Protein AF-A0A9D3UQH5-F1 (afdb_monomer_lite)

InterPro domains:
  IPR004252 Probable transposase, Ptta/En/Spm, plant [PF03004] (66-195)

Radius of gyration: 24.27 Å; chains: 1; bounding box: 75×43×55 Å

Organism: NCBI:txid47602

pLDDT: mean 84.69, std 12.43, range [40.47, 96.69]

Structure (mmCIF, N/CA/C/O backbone):
data_AF-A0A9D3UQH5-F1
#
_entry.id   AF-A0A9D3UQH5-F1
#
loop_
_atom_site.group_PDB
_atom_site.id
_atom_site.type_symbol
_atom_site.label_atom_id
_atom_site.label_alt_id
_atom_site.label_comp_id
_atom_site.label_asym_id
_atom_site.label_entity_id
_atom_site.label_seq_id
_atom_site.pdbx_PDB_ins_code
_atom_site.Cartn_x
_atom_site.Cartn_y
_atom_site.Cartn_z
_atom_site.occupancy
_atom_site.B_iso_or_equiv
_atom_site.auth_seq_id
_atom_site.auth_comp_id
_atom_site.auth_asym_id
_atom_site.auth_atom_id
_atom_site.pdbx_PDB_model_num
ATOM 1 N N . MET A 1 1 ? -4.867 -6.862 15.046 1.00 78.81 1 MET A N 1
ATOM 2 C CA . MET A 1 1 ? -5.575 -8.129 15.256 1.00 78.81 1 MET A CA 1
ATOM 3 C C . MET A 1 1 ? -4.544 -9.061 15.845 1.00 78.81 1 MET A C 1
ATOM 5 O O . MET A 1 1 ? -3.497 -9.172 15.206 1.00 78.81 1 MET A O 1
ATOM 9 N N . PRO A 1 2 ? -4.769 -9.583 17.058 1.00 83.38 2 PRO A N 1
ATOM 10 C CA . PRO A 1 2 ? -3.904 -10.598 17.655 1.00 83.38 2 PRO A CA 1
ATOM 11 C C . PRO A 1 2 ? -3.713 -11.778 16.700 1.00 83.38 2 PRO A C 1
ATOM 13 O O . PRO A 1 2 ? -4.606 -12.063 15.898 1.00 83.38 2 PRO A O 1
ATOM 16 N N . ASP A 1 3 ? -2.561 -12.440 16.763 1.00 85.75 3 ASP A N 1
ATOM 17 C CA . ASP A 1 3 ? -2.274 -13.556 15.857 1.00 85.75 3 ASP A CA 1
ATOM 18 C C . ASP A 1 3 ? -3.138 -14.785 16.157 1.00 85.75 3 ASP A C 1
ATOM 20 O O . ASP A 1 3 ? -3.526 -15.474 15.219 1.00 85.75 3 ASP A O 1
ATOM 24 N N . SER A 1 4 ? -3.566 -14.981 17.410 1.00 87.06 4 SER A N 1
ATOM 25 C CA . SER A 1 4 ? -4.574 -15.987 17.778 1.00 87.06 4 SER A CA 1
ATOM 26 C C . SER A 1 4 ? -5.860 -15.829 16.961 1.00 87.06 4 SER A C 1
ATOM 28 O O . SER A 1 4 ? -6.291 -16.769 16.300 1.00 87.06 4 SER A O 1
ATOM 30 N N . ASN A 1 5 ? -6.413 -14.612 16.900 1.00 87.19 5 ASN A N 1
ATOM 31 C CA . ASN A 1 5 ? -7.613 -14.330 16.112 1.00 87.19 5 ASN A CA 1
ATOM 32 C C . ASN A 1 5 ? -7.374 -14.554 14.611 1.00 87.19 5 ASN A C 1
ATOM 34 O O . ASN A 1 5 ? -8.306 -14.897 13.889 1.00 87.19 5 ASN A O 1
ATOM 38 N N . LYS A 1 6 ? -6.150 -14.321 14.108 1.00 89.31 6 LYS A N 1
ATOM 39 C CA . LYS A 1 6 ? -5.836 -14.540 12.683 1.00 89.31 6 LYS A CA 1
ATOM 40 C C . LYS A 1 6 ? -5.746 -16.019 12.357 1.00 89.31 6 LYS A C 1
ATOM 42 O O . LYS A 1 6 ? -6.162 -16.396 11.270 1.00 89.31 6 LYS A O 1
ATOM 47 N N . ASN A 1 7 ? -5.201 -16.817 13.270 1.00 92.75 7 ASN A N 1
ATOM 48 C CA . ASN A 1 7 ? -5.131 -18.264 13.122 1.00 92.75 7 ASN A CA 1
ATOM 49 C C . ASN A 1 7 ? -6.542 -18.853 13.119 1.00 92.75 7 ASN A C 1
ATOM 51 O O . ASN A 1 7 ? -6.917 -19.473 12.139 1.00 92.75 7 ASN A O 1
ATOM 55 N N . GLN A 1 8 ? -7.374 -18.498 14.102 1.00 92.62 8 GLN A N 1
ATOM 56 C CA . GLN A 1 8 ? -8.766 -18.955 14.147 1.00 92.62 8 GLN A CA 1
ATOM 57 C C . GLN A 1 8 ? -9.555 -18.572 12.882 1.00 92.62 8 GLN A C 1
ATOM 59 O O . GLN A 1 8 ? -10.284 -19.384 12.321 1.00 92.62 8 GLN A O 1
ATOM 64 N N . ALA A 1 9 ? -9.405 -17.332 12.401 1.00 92.25 9 ALA A N 1
ATOM 65 C CA . ALA A 1 9 ? -10.058 -16.904 11.167 1.00 92.25 9 ALA A CA 1
ATOM 66 C C . ALA A 1 9 ? -9.538 -17.659 9.931 1.00 92.25 9 ALA A C 1
ATOM 68 O O . ALA A 1 9 ? -10.318 -17.945 9.028 1.00 92.25 9 ALA A O 1
ATOM 69 N N . LEU A 1 10 ? -8.242 -17.975 9.882 1.00 93.69 10 LEU A N 1
ATOM 70 C CA . LEU A 1 10 ? -7.647 -18.771 8.811 1.00 93.69 10 LEU A CA 1
ATOM 71 C C . LEU A 1 10 ? -8.178 -20.210 8.819 1.00 93.69 10 LEU A C 1
ATOM 73 O O . LEU A 1 10 ? -8.523 -20.717 7.755 1.00 93.69 10 LEU A O 1
ATOM 77 N N . ASP A 1 11 ? -8.283 -20.831 9.991 1.00 94.19 11 ASP A N 1
ATOM 78 C CA . ASP A 1 11 ? -8.791 -22.198 10.139 1.00 94.19 11 ASP A CA 1
ATOM 79 C C . ASP A 1 11 ? -10.245 -22.286 9.643 1.00 94.19 11 ASP A C 1
ATOM 81 O O . ASP A 1 11 ? -10.555 -23.108 8.783 1.00 94.19 11 ASP A O 1
ATOM 85 N N . ASN A 1 12 ? -11.097 -21.335 10.050 1.00 93.88 12 ASN A N 1
ATOM 86 C CA . ASN A 1 12 ? -12.483 -21.228 9.571 1.00 93.88 12 ASN A CA 1
ATOM 87 C C . ASN A 1 12 ? -12.590 -21.030 8.046 1.00 93.88 12 ASN A C 1
ATOM 89 O O . ASN A 1 12 ? -13.563 -21.453 7.422 1.00 93.88 12 ASN A O 1
ATOM 93 N N . ILE A 1 13 ? -11.628 -20.328 7.435 1.00 93.81 13 ILE A N 1
ATOM 94 C CA . ILE A 1 13 ? -11.588 -20.133 5.980 1.00 93.81 13 ILE A CA 1
ATOM 95 C C . ILE A 1 13 ? -11.218 -21.449 5.292 1.00 93.81 13 ILE A C 1
ATOM 97 O O . ILE A 1 13 ? -11.879 -21.829 4.329 1.00 93.81 13 ILE A O 1
ATOM 101 N N . LYS A 1 14 ? -10.197 -22.151 5.790 1.00 93.50 14 LYS A N 1
ATOM 102 C CA . LYS A 1 14 ? -9.734 -23.424 5.220 1.00 93.50 14 LYS A CA 1
ATOM 103 C C . LYS A 1 14 ? -10.758 -24.546 5.346 1.00 93.50 14 LYS A C 1
ATOM 105 O O . LYS A 1 14 ? -10.814 -25.405 4.477 1.00 93.50 14 LYS A O 1
ATOM 110 N N . GLU A 1 15 ? -11.587 -24.516 6.384 1.00 95.75 15 GLU A N 1
ATOM 111 C CA . GLU A 1 15 ? -12.701 -25.455 6.542 1.00 95.75 15 GLU A CA 1
ATOM 112 C C . GLU A 1 15 ? -13.747 -25.313 5.421 1.00 95.75 15 GLU A C 1
ATOM 114 O O . GLU A 1 15 ? -14.404 -26.281 5.050 1.00 95.75 15 GLU A O 1
ATOM 119 N N . ARG A 1 16 ? -13.902 -24.107 4.858 1.00 96.19 16 ARG A N 1
ATOM 120 C CA . ARG A 1 16 ? -14.960 -23.786 3.884 1.00 96.19 16 ARG A CA 1
ATOM 121 C C . ARG A 1 16 ? -14.471 -23.654 2.448 1.00 96.19 16 ARG A C 1
ATOM 123 O O . ARG A 1 16 ? -15.274 -23.781 1.527 1.00 96.19 16 ARG A O 1
ATOM 130 N N . PHE A 1 17 ? -13.192 -23.347 2.250 1.00 94.06 17 PHE A N 1
ATOM 131 C CA . PHE A 1 17 ? -12.640 -22.989 0.949 1.00 94.06 17 PHE A CA 1
ATOM 132 C C . PHE A 1 17 ? -11.312 -23.702 0.689 1.00 94.06 17 PHE A C 1
ATOM 134 O O . PHE A 1 17 ? -10.383 -23.622 1.492 1.00 94.06 17 PHE A O 1
ATOM 141 N N . ALA A 1 18 ? -11.191 -24.312 -0.492 1.00 90.69 18 ALA A N 1
ATOM 142 C CA . ALA A 1 18 ? -9.911 -24.742 -1.039 1.00 90.69 18 ALA A CA 1
ATOM 143 C C . ALA A 1 18 ? -9.208 -23.526 -1.660 1.00 90.69 18 ALA A C 1
ATOM 145 O O . ALA A 1 18 ? -9.679 -22.964 -2.648 1.00 90.69 18 ALA A O 1
ATOM 146 N N . LEU A 1 19 ? -8.116 -23.077 -1.039 1.00 88.06 19 LEU A N 1
ATOM 147 C CA . LEU A 1 19 ? -7.397 -21.870 -1.440 1.00 88.06 19 LEU A CA 1
ATOM 148 C C . LEU A 1 19 ? -5.991 -22.205 -1.937 1.00 88.06 19 LEU A C 1
ATOM 150 O O . LEU A 1 19 ? -5.175 -22.730 -1.186 1.00 88.06 19 LEU A O 1
ATOM 154 N N . GLU A 1 20 ? -5.672 -21.785 -3.160 1.00 89.25 20 GLU A N 1
ATOM 155 C CA . GLU A 1 20 ? -4.318 -21.845 -3.736 1.00 89.25 20 GLU A CA 1
ATOM 156 C C . GLU A 1 20 ? -3.488 -20.595 -3.385 1.00 89.25 20 GLU A C 1
ATOM 158 O O . GLU A 1 20 ? -2.731 -20.058 -4.192 1.00 89.25 20 GLU A O 1
ATOM 163 N N . VAL A 1 21 ? -3.651 -20.071 -2.168 1.00 85.75 21 VAL A N 1
ATOM 164 C CA . VAL A 1 21 ? -2.904 -18.900 -1.688 1.00 85.75 21 VAL A CA 1
ATOM 165 C C . VAL A 1 21 ? -2.271 -19.181 -0.332 1.00 85.75 21 VAL A C 1
ATOM 167 O O . VAL A 1 21 ? -2.809 -19.921 0.485 1.00 85.75 21 VAL A O 1
ATOM 170 N N . SER A 1 22 ? -1.114 -18.568 -0.071 1.00 89.00 22 SER A N 1
ATOM 171 C CA . SER A 1 22 ? -0.376 -18.826 1.170 1.00 89.00 22 SER A CA 1
ATOM 172 C C . SER A 1 22 ? -1.095 -18.301 2.417 1.00 89.00 22 SER A C 1
ATOM 174 O O . SER A 1 22 ? -1.668 -17.208 2.426 1.00 89.00 22 SER A O 1
ATOM 176 N N . ASP A 1 23 ? -0.945 -19.018 3.529 1.00 90.94 23 ASP A N 1
ATOM 177 C CA . ASP A 1 23 ? -1.438 -18.599 4.846 1.00 90.94 23 ASP A CA 1
ATOM 178 C C . ASP A 1 23 ? -0.947 -17.205 5.241 1.00 90.94 23 ASP A C 1
ATOM 180 O O . ASP A 1 23 ? -1.688 -16.402 5.809 1.00 90.94 23 ASP A O 1
ATOM 184 N N . ALA A 1 24 ? 0.311 -16.892 4.918 1.00 89.00 24 ALA A N 1
ATOM 185 C CA . ALA A 1 24 ? 0.900 -15.584 5.176 1.00 89.00 24 ALA A CA 1
ATOM 186 C C . ALA A 1 24 ? 0.152 -14.468 4.430 1.00 89.00 24 ALA A C 1
ATOM 188 O O . ALA A 1 24 ? -0.098 -13.399 4.999 1.00 89.00 24 ALA A O 1
ATOM 189 N N . TYR A 1 25 ? -0.248 -14.724 3.180 1.00 86.88 25 TYR A N 1
ATOM 190 C CA . TYR A 1 25 ? -1.053 -13.795 2.396 1.00 86.88 25 TYR A CA 1
ATOM 191 C C . TYR A 1 25 ? -2.440 -13.599 3.019 1.00 86.88 25 TYR A C 1
ATOM 193 O O . TYR A 1 25 ? -2.838 -12.457 3.263 1.00 86.88 25 TYR A O 1
ATOM 201 N N . ILE A 1 26 ? -3.133 -14.687 3.367 1.00 90.38 26 ILE A N 1
ATOM 202 C CA . ILE A 1 26 ? -4.470 -14.623 3.981 1.00 90.38 26 ILE A CA 1
ATOM 203 C C . ILE A 1 26 ? -4.415 -13.851 5.308 1.00 90.38 26 ILE A C 1
ATOM 205 O O . ILE A 1 26 ? -5.192 -12.921 5.528 1.00 90.38 26 ILE A O 1
ATOM 209 N N . LYS A 1 27 ? -3.444 -14.152 6.181 1.00 91.56 27 LYS A N 1
ATOM 210 C CA . LYS A 1 27 ? -3.259 -13.443 7.462 1.00 91.56 27 LYS A CA 1
ATOM 211 C C . LYS A 1 27 ? -2.971 -11.952 7.266 1.00 91.56 27 LYS A C 1
ATOM 213 O O . LYS A 1 27 ? -3.432 -11.122 8.061 1.00 91.56 27 LYS A O 1
ATOM 218 N N . LYS A 1 28 ? -2.215 -11.591 6.224 1.00 88.12 28 LYS A N 1
ATOM 219 C CA . LYS A 1 28 ? -1.956 -10.191 5.859 1.00 88.12 28 LYS A CA 1
ATOM 220 C C . LYS A 1 28 ? -3.242 -9.491 5.415 1.00 88.12 28 LYS A C 1
ATOM 222 O O . LYS A 1 28 ? -3.484 -8.363 5.857 1.00 88.12 28 LYS A O 1
ATOM 227 N N . ASP A 1 29 ? -4.058 -10.146 4.592 1.00 89.25 29 ASP A N 1
ATOM 228 C CA . ASP A 1 29 ? -5.330 -9.599 4.115 1.00 89.25 29 ASP A CA 1
ATOM 229 C C . ASP A 1 29 ? -6.355 -9.443 5.250 1.00 89.25 29 ASP A C 1
ATOM 231 O O . ASP A 1 29 ? -6.903 -8.356 5.437 1.00 89.25 29 ASP A O 1
ATOM 235 N N . LEU A 1 30 ? -6.495 -10.447 6.123 1.00 92.25 30 LEU A N 1
ATOM 236 C CA . LEU A 1 30 ? -7.300 -10.355 7.350 1.00 92.25 30 LEU A CA 1
ATOM 237 C C . LEU A 1 30 ? -6.880 -9.160 8.216 1.00 92.25 30 LEU A C 1
ATOM 239 O O . LEU A 1 30 ? -7.707 -8.371 8.680 1.00 92.25 30 LEU A O 1
ATOM 243 N N . GLY A 1 31 ? -5.570 -8.967 8.387 1.00 91.94 31 GLY A N 1
ATOM 244 C CA . GLY A 1 31 ? -5.029 -7.815 9.104 1.00 91.94 31 GLY A CA 1
ATOM 245 C C . GLY A 1 31 ? -5.350 -6.471 8.439 1.00 91.94 31 GLY A C 1
ATOM 246 O O . GLY A 1 31 ? -5.509 -5.465 9.140 1.00 91.94 31 GLY A O 1
ATOM 247 N N . LYS A 1 32 ? -5.442 -6.422 7.105 1.00 90.62 32 LYS A N 1
ATOM 248 C CA . LYS A 1 32 ? -5.885 -5.239 6.356 1.00 90.62 32 LYS A CA 1
ATOM 249 C C . LYS A 1 32 ? -7.381 -4.999 6.560 1.00 90.62 32 LYS A C 1
ATOM 251 O O . LYS A 1 32 ? -7.722 -3.927 7.052 1.00 90.62 32 LYS A O 1
ATOM 256 N N . LYS A 1 33 ? -8.233 -6.001 6.321 1.00 91.88 33 LYS A N 1
ATOM 257 C CA . LYS A 1 33 ? -9.689 -5.916 6.538 1.00 91.88 33 LYS A CA 1
ATOM 258 C C . LYS A 1 33 ? -10.029 -5.441 7.950 1.00 91.88 33 LYS A C 1
ATOM 260 O O . LYS A 1 33 ? -10.852 -4.549 8.116 1.00 91.88 33 LYS A O 1
ATOM 265 N N . TRP A 1 34 ? -9.318 -5.939 8.964 1.00 90.38 34 TRP A N 1
ATOM 266 C CA . TRP A 1 34 ? -9.483 -5.465 10.340 1.00 90.38 34 TRP A CA 1
ATOM 267 C C . TRP A 1 34 ? -9.115 -3.986 10.533 1.00 90.38 34 TRP A C 1
ATOM 269 O O . TRP A 1 34 ? -9.775 -3.267 11.284 1.00 90.38 34 TRP A O 1
ATOM 279 N N . ARG A 1 35 ? -8.040 -3.505 9.895 1.00 91.12 35 ARG A N 1
ATOM 280 C CA . ARG A 1 35 ? -7.665 -2.081 9.959 1.00 91.12 35 ARG A CA 1
ATOM 281 C C . ARG A 1 35 ? -8.701 -1.203 9.265 1.00 91.12 35 ARG A C 1
ATOM 283 O O . ARG A 1 35 ? -9.066 -0.178 9.837 1.00 91.12 35 ARG A O 1
ATOM 290 N N . ASP A 1 36 ? -9.175 -1.626 8.100 1.00 92.56 36 ASP A N 1
ATOM 291 C CA . ASP A 1 36 ? -10.166 -0.897 7.308 1.00 92.56 36 ASP A CA 1
ATOM 292 C C . ASP A 1 36 ? -11.503 -0.824 8.061 1.00 92.56 36 ASP A C 1
ATOM 294 O O . ASP A 1 36 ? -12.043 0.265 8.255 1.00 92.56 36 ASP A O 1
ATOM 298 N N . HIS A 1 37 ? -11.961 -1.949 8.620 1.00 91.69 37 HIS A N 1
ATOM 299 C CA . HIS A 1 37 ? -13.156 -2.006 9.462 1.00 91.69 37 HIS A CA 1
ATOM 300 C C . HIS A 1 37 ? -13.056 -1.067 10.672 1.00 91.69 37 HIS A C 1
ATOM 302 O O . HIS A 1 37 ? -13.938 -0.242 10.895 1.00 91.69 37 HIS A O 1
ATOM 308 N N . LYS A 1 38 ? -11.935 -1.083 11.405 1.00 90.94 38 LYS A N 1
ATOM 309 C CA . LYS A 1 38 ? -11.711 -0.130 12.506 1.00 90.94 38 LYS A CA 1
ATOM 310 C C . LYS A 1 38 ? -11.711 1.329 12.054 1.00 90.94 38 LYS A C 1
ATOM 312 O O . LYS A 1 38 ? -12.110 2.191 12.830 1.00 90.94 38 LYS A O 1
ATOM 317 N N . SER A 1 39 ? -11.237 1.626 10.844 1.00 92.19 39 SER A N 1
ATOM 318 C CA . SER A 1 39 ? -11.279 2.986 10.300 1.00 92.19 39 SER A CA 1
ATOM 319 C C . SER A 1 39 ? -12.719 3.450 10.066 1.00 92.19 39 SER A C 1
ATOM 321 O O . SER A 1 39 ? -13.040 4.597 10.379 1.00 92.19 39 SER A O 1
ATOM 323 N N . ILE A 1 40 ? -13.579 2.562 9.558 1.00 93.56 40 ILE A N 1
ATOM 324 C CA . ILE A 1 40 ? -15.017 2.813 9.384 1.00 93.56 40 ILE A CA 1
ATOM 325 C C . ILE A 1 40 ? -15.667 3.055 10.749 1.00 93.56 40 ILE A C 1
ATOM 327 O O . ILE A 1 40 ? -16.244 4.119 10.966 1.00 93.56 40 ILE A O 1
ATOM 331 N N . LEU A 1 41 ? -15.449 2.153 11.713 1.00 93.38 41 LEU A N 1
ATOM 332 C CA . LEU A 1 41 ? -15.980 2.298 13.073 1.00 93.38 41 LEU A CA 1
ATOM 333 C C . LEU A 1 41 ? -15.527 3.597 13.747 1.00 93.38 41 LEU A C 1
ATOM 335 O O . LEU A 1 41 ? -16.322 4.293 14.379 1.00 93.38 41 LEU A O 1
ATOM 339 N N . LYS A 1 42 ? -14.251 3.972 13.587 1.00 93.19 42 LYS A N 1
ATOM 340 C CA . LYS A 1 42 ? -13.740 5.226 14.146 1.00 93.19 42 LYS A CA 1
ATOM 341 C C . LYS A 1 42 ? -14.483 6.432 13.562 1.00 93.19 42 LYS A C 1
ATOM 343 O O . LYS A 1 42 ? -14.788 7.371 14.291 1.00 93.19 42 LYS A O 1
ATOM 348 N N . LYS A 1 43 ? -14.781 6.420 12.260 1.00 93.50 43 LYS A N 1
ATOM 349 C CA . LYS A 1 43 ? -15.528 7.492 11.588 1.00 93.50 43 LYS A CA 1
ATOM 350 C C . LYS A 1 43 ? -16.988 7.543 12.050 1.00 93.50 43 LYS A C 1
ATOM 352 O O . LYS A 1 43 ? -17.473 8.624 12.360 1.00 93.50 43 LYS A O 1
ATOM 357 N N . GLU A 1 44 ? -17.664 6.400 12.096 1.00 92.88 44 GLU A N 1
ATOM 358 C CA . GLU A 1 44 ? -19.110 6.318 12.343 1.00 92.88 44 GLU A CA 1
ATOM 359 C C . GLU A 1 44 ? -19.502 6.429 13.817 1.00 92.88 44 GLU A C 1
ATOM 361 O O . GLU A 1 44 ? -20.577 6.943 14.117 1.00 92.88 44 GLU A O 1
ATOM 366 N N . TYR A 1 45 ? -18.656 5.960 14.735 1.00 92.25 45 TYR A N 1
ATOM 367 C CA . TYR A 1 45 ? -18.978 5.881 16.164 1.00 92.25 45 TYR A CA 1
ATOM 368 C C . TYR A 1 45 ? -18.077 6.799 16.994 1.00 92.25 45 TYR A C 1
ATOM 370 O O . TYR A 1 45 ? -18.563 7.601 17.785 1.00 92.25 45 TYR A O 1
ATOM 378 N N . PHE A 1 46 ? -16.756 6.742 16.791 1.00 91.50 46 PHE A N 1
ATOM 379 C CA . PHE A 1 46 ? -15.812 7.446 17.669 1.00 91.50 46 PHE A CA 1
ATOM 380 C C . PHE A 1 46 ? -15.702 8.953 17.398 1.00 91.50 46 PHE A C 1
ATOM 382 O O . PHE A 1 46 ? -15.554 9.731 18.340 1.00 91.50 46 PHE A O 1
ATOM 389 N N . LYS A 1 47 ? -15.767 9.387 16.132 1.00 90.81 47 LYS A N 1
ATOM 390 C CA . LYS A 1 47 ? -15.657 10.809 15.748 1.00 90.81 47 LYS A CA 1
ATOM 391 C C . LYS A 1 47 ? -16.942 11.619 15.971 1.00 90.81 47 LYS A C 1
ATOM 393 O O . LYS A 1 47 ? -16.935 12.821 15.728 1.00 90.81 47 LYS A O 1
ATOM 398 N N . LYS A 1 48 ? -18.021 10.995 16.452 1.00 91.62 48 LYS A N 1
ATOM 399 C CA . LYS A 1 48 ? -19.254 11.700 16.824 1.00 91.62 48 LYS A CA 1
ATOM 400 C C . LYS A 1 48 ? -19.031 12.589 18.063 1.00 91.62 48 LYS A C 1
ATOM 402 O O . LYS A 1 48 ? -18.286 12.180 18.965 1.00 91.62 48 LYS A O 1
ATOM 407 N N . PRO A 1 49 ? -19.672 13.773 18.131 1.00 91.12 49 PRO A N 1
ATOM 408 C CA . PRO A 1 49 ? -19.560 14.705 19.253 1.00 91.12 49 PRO A CA 1
ATOM 409 C C . PRO A 1 49 ? -20.451 14.266 20.428 1.00 91.12 49 PRO A C 1
ATOM 411 O O . PRO A 1 49 ? -21.362 14.976 20.830 1.00 91.12 49 PRO A O 1
ATOM 414 N N . ILE A 1 50 ? -20.207 13.062 20.941 1.00 91.75 50 ILE A N 1
ATOM 415 C CA . ILE A 1 50 ? -20.881 12.478 22.110 1.00 91.75 50 ILE A CA 1
ATOM 416 C C . ILE A 1 50 ? -19.850 12.204 23.211 1.00 91.75 50 ILE A C 1
ATOM 418 O O . ILE A 1 50 ? -18.640 12.156 22.937 1.00 91.75 50 ILE A O 1
ATOM 422 N N . SER A 1 51 ? -20.310 12.027 24.447 1.00 92.31 51 SER A N 1
ATOM 423 C CA . SER A 1 51 ? -19.437 11.774 25.598 1.00 92.31 51 SER A CA 1
ATOM 424 C C . SER A 1 51 ? -18.699 10.432 25.483 1.00 92.31 51 SER A C 1
ATOM 426 O O . SER A 1 51 ? -19.083 9.543 24.721 1.00 92.31 51 SER A O 1
ATOM 428 N N . LEU A 1 52 ? -17.601 10.270 26.230 1.00 90.62 52 LEU A N 1
ATOM 429 C CA . LEU A 1 52 ? -16.853 9.008 26.243 1.00 90.62 52 LEU A CA 1
ATOM 430 C C . LEU A 1 52 ? -17.706 7.843 26.767 1.00 90.62 52 LEU A C 1
ATOM 432 O O . LEU A 1 52 ? -17.637 6.751 26.208 1.00 90.62 52 LEU A O 1
ATOM 436 N N . GLU A 1 53 ? -18.525 8.096 27.786 1.00 90.75 53 GLU A N 1
ATOM 437 C CA . GLU A 1 53 ? -19.433 7.101 28.360 1.00 90.75 53 GLU A CA 1
ATOM 438 C C . GLU A 1 53 ? -20.452 6.630 27.316 1.00 90.75 53 GLU A C 1
ATOM 440 O O . GLU A 1 53 ? -20.572 5.435 27.047 1.00 90.75 53 GLU A O 1
ATOM 445 N N . GLU A 1 54 ? -21.088 7.567 26.607 1.00 91.75 54 GLU A N 1
ATOM 446 C CA . GLU A 1 54 ? -21.998 7.234 25.507 1.00 91.75 54 GLU A CA 1
ATOM 447 C C . GLU A 1 54 ? -21.284 6.472 24.383 1.00 91.75 54 GLU A C 1
ATOM 449 O O . GLU A 1 54 ? -21.863 5.556 23.799 1.00 91.75 54 GLU A O 1
ATOM 454 N N . LYS A 1 55 ? -20.017 6.785 24.071 1.00 92.00 55 LYS A N 1
ATOM 455 C CA . LYS A 1 55 ? -19.241 6.003 23.088 1.00 92.00 55 LYS A CA 1
ATOM 456 C C . LYS A 1 55 ? -19.051 4.563 23.542 1.00 92.00 55 LYS A C 1
ATOM 458 O O . LYS A 1 55 ? -19.175 3.672 22.710 1.00 92.00 55 LYS A O 1
ATOM 463 N N . LEU A 1 56 ? -18.744 4.326 24.816 1.00 92.50 56 LEU A N 1
ATOM 464 C CA . LE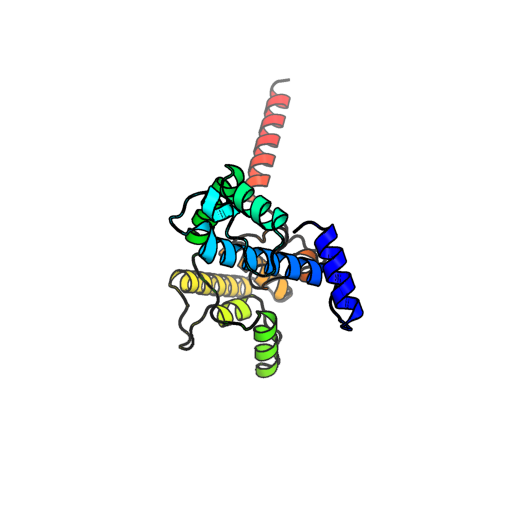U A 1 56 ? -18.525 2.979 25.351 1.00 92.50 56 LEU A CA 1
ATOM 465 C C . LEU A 1 56 ? -19.813 2.146 25.361 1.00 92.50 56 LEU A C 1
ATOM 467 O O . LEU A 1 56 ? -19.755 0.948 25.080 1.00 92.50 56 LEU A O 1
ATOM 471 N N . GLN A 1 57 ? -20.968 2.774 25.602 1.00 92.12 57 GLN A N 1
ATOM 472 C CA . GLN A 1 57 ? -22.265 2.091 25.543 1.00 92.12 57 GLN A CA 1
ATOM 473 C C . GLN A 1 57 ? -22.727 1.789 24.111 1.00 92.12 57 GLN A C 1
ATOM 475 O O . GLN A 1 57 ? -23.375 0.768 23.876 1.00 92.12 57 GLN A O 1
ATOM 480 N N . ASN A 1 58 ? -22.346 2.621 23.138 1.00 91.75 58 ASN A N 1
ATOM 481 C CA . ASN A 1 58 ? -22.682 2.450 21.723 1.00 91.75 58 ASN A CA 1
ATOM 482 C C . ASN A 1 58 ? -21.787 1.407 21.024 1.00 91.75 58 ASN A C 1
ATOM 484 O O . ASN A 1 58 ? -21.007 1.737 20.126 1.00 91.75 58 ASN A O 1
ATOM 488 N N . VAL A 1 59 ? -21.902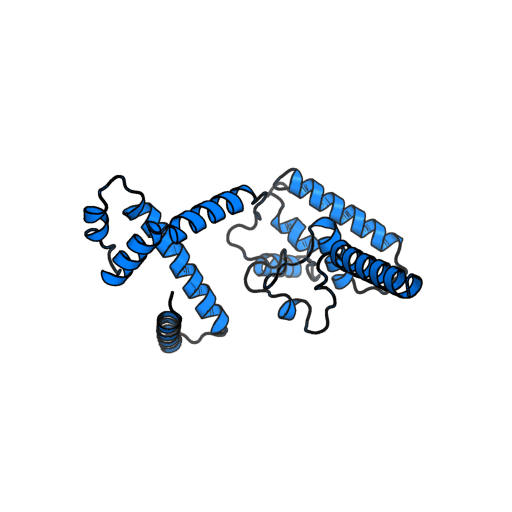 0.141 21.436 1.00 94.12 59 VAL A N 1
ATOM 489 C CA . VAL A 1 59 ? -21.181 -0.988 20.826 1.00 94.12 59 VAL A CA 1
ATOM 490 C C . VAL A 1 59 ? -21.712 -1.242 19.404 1.00 94.12 59 VAL A C 1
ATOM 492 O O . VAL A 1 59 ? -22.912 -1.476 19.243 1.00 94.12 59 VAL A O 1
ATOM 495 N N . PRO A 1 60 ? -20.855 -1.236 18.364 1.00 93.69 60 PRO A N 1
ATOM 496 C CA . PRO A 1 60 ? -21.282 -1.523 16.998 1.00 93.69 60 PRO A CA 1
ATOM 497 C C . PRO A 1 60 ? -21.898 -2.928 16.849 1.00 93.69 60 PRO A C 1
ATOM 499 O O . PRO A 1 60 ? -21.382 -3.883 17.442 1.00 93.69 60 PRO A O 1
ATOM 502 N N . PRO A 1 61 ? -22.942 -3.100 16.013 1.00 92.19 61 PRO A N 1
ATOM 503 C CA . PRO A 1 61 ? -23.516 -4.415 15.736 1.00 92.19 61 PRO A CA 1
ATOM 504 C C . PRO A 1 61 ? -22.459 -5.410 15.238 1.00 92.19 61 PRO A C 1
ATOM 506 O O . PRO A 1 61 ? -21.664 -5.095 14.353 1.00 92.19 61 PRO A O 1
ATOM 509 N N . GLY A 1 62 ? -22.447 -6.618 15.806 1.00 87.62 62 GLY A N 1
ATOM 510 C CA . GLY A 1 62 ? -21.495 -7.673 15.438 1.00 87.62 62 GLY A CA 1
ATOM 511 C C . GLY A 1 62 ? -20.092 -7.536 16.047 1.00 87.62 62 GLY A C 1
ATOM 512 O O . GLY A 1 62 ? -19.232 -8.367 15.758 1.00 87.62 62 GLY A O 1
ATOM 513 N N . MET A 1 63 ? -19.848 -6.537 16.903 1.00 89.25 63 MET A N 1
ATOM 514 C CA . MET A 1 63 ? -18.597 -6.385 17.649 1.00 89.25 63 MET A CA 1
ATOM 515 C C . MET A 1 63 ? -18.783 -6.781 19.116 1.00 89.25 63 MET A C 1
ATOM 517 O O . MET A 1 63 ? -19.762 -6.408 19.757 1.00 89.25 63 MET A O 1
ATOM 521 N N . LEU A 1 64 ? -17.824 -7.521 19.677 1.00 89.94 64 LEU A N 1
ATOM 522 C CA . LEU A 1 64 ? -17.854 -7.865 21.099 1.00 89.94 64 LEU A CA 1
ATOM 523 C C . LEU A 1 64 ? -17.528 -6.625 21.942 1.00 89.94 64 LEU A C 1
ATOM 525 O O . LEU A 1 64 ? -16.592 -5.889 21.621 1.00 89.94 64 LEU A O 1
ATOM 529 N N . ARG A 1 65 ? -18.256 -6.423 23.050 1.00 92.69 65 ARG A N 1
ATOM 530 C CA . ARG A 1 65 ? -18.109 -5.243 23.925 1.00 92.69 65 ARG A CA 1
ATOM 531 C C . ARG A 1 65 ? -16.654 -4.989 24.326 1.00 92.69 65 ARG A C 1
ATOM 533 O O . ARG A 1 65 ? -16.155 -3.892 24.106 1.00 92.69 65 ARG A O 1
ATOM 540 N N . TYR A 1 66 ? -15.939 -6.009 24.804 1.00 90.31 66 TYR A N 1
ATOM 541 C CA . TYR A 1 66 ? -14.537 -5.851 25.212 1.00 90.31 66 TYR A CA 1
ATOM 542 C C . TYR A 1 66 ? -13.624 -5.385 24.059 1.00 90.31 66 TYR A C 1
ATOM 544 O O . TYR A 1 66 ? -12.709 -4.594 24.277 1.00 90.31 66 TYR A O 1
ATOM 552 N N . GLN A 1 67 ? -13.890 -5.822 22.818 1.00 90.06 67 GLN A N 1
ATOM 553 C CA . GLN A 1 67 ? -13.122 -5.399 21.641 1.00 90.06 67 GLN A CA 1
ATOM 554 C C . GLN A 1 67 ? -13.386 -3.931 21.310 1.00 90.06 67 GLN A C 1
ATOM 556 O O . GLN A 1 67 ? -12.471 -3.219 20.887 1.00 90.06 67 GLN A O 1
ATOM 561 N N . TRP A 1 68 ? -14.640 -3.493 21.464 1.00 93.75 68 TRP A N 1
ATOM 562 C CA . TRP A 1 68 ? -15.028 -2.100 21.269 1.00 93.75 68 TRP A CA 1
ATOM 563 C C . TRP A 1 68 ? -14.365 -1.201 22.305 1.00 93.75 68 TRP A C 1
ATOM 565 O O . TRP A 1 68 ? -13.706 -0.226 21.942 1.00 93.75 68 TRP A O 1
ATOM 575 N N . GLU A 1 69 ? -14.443 -1.580 23.578 1.00 92.94 69 GLU A N 1
ATOM 576 C CA . GLU A 1 69 ? -13.783 -0.845 24.648 1.00 92.94 69 GLU A CA 1
ATOM 577 C C . GLU A 1 69 ? -12.267 -0.754 24.430 1.00 92.94 69 GLU A C 1
ATOM 579 O O . GLU A 1 69 ? -11.698 0.326 24.567 1.00 92.94 69 GLU A O 1
ATOM 584 N N . ASP A 1 70 ? -11.607 -1.841 24.016 1.00 91.94 70 ASP A N 1
ATOM 585 C CA . ASP A 1 70 ? -10.180 -1.826 23.670 1.00 91.94 70 ASP A CA 1
ATOM 586 C C . ASP A 1 70 ? -9.863 -0.853 22.529 1.00 91.94 70 ASP A C 1
ATOM 588 O O . ASP A 1 70 ? -8.851 -0.144 22.570 1.00 91.94 70 ASP A O 1
ATOM 592 N N . ALA A 1 71 ? -10.716 -0.793 21.504 1.00 93.12 71 ALA A N 1
ATOM 593 C CA . ALA A 1 71 ? -10.548 0.138 20.394 1.00 93.12 71 ALA A CA 1
ATOM 594 C C . ALA A 1 71 ? -10.702 1.597 20.852 1.00 93.12 71 ALA A C 1
ATOM 596 O O . ALA A 1 71 ? -9.853 2.429 20.516 1.00 93.12 71 ALA A O 1
ATOM 597 N N . VAL A 1 72 ? -11.730 1.891 21.655 1.00 94.00 72 VAL A N 1
ATOM 598 C CA . VAL A 1 72 ? -11.987 3.224 22.222 1.00 94.00 72 VAL A CA 1
ATOM 599 C C . VAL A 1 72 ? -10.856 3.647 23.162 1.00 94.00 72 VAL A C 1
ATOM 601 O O . VAL A 1 72 ? -10.323 4.750 23.012 1.00 94.00 72 VAL A O 1
ATOM 604 N N . ARG A 1 73 ? -10.420 2.765 24.073 1.00 93.88 73 ARG A N 1
ATOM 605 C CA . ARG A 1 73 ? -9.251 2.982 24.946 1.00 93.88 73 ARG A CA 1
ATOM 606 C C . ARG A 1 73 ? -8.008 3.301 24.121 1.00 93.88 73 ARG A C 1
ATOM 608 O O . ARG A 1 73 ? -7.313 4.279 24.388 1.00 93.88 73 ARG A O 1
ATOM 615 N N . PHE A 1 74 ? -7.749 2.518 23.075 1.00 93.50 74 PHE A N 1
ATOM 616 C CA . PHE A 1 74 ? -6.604 2.740 22.200 1.00 93.50 74 PHE A CA 1
ATOM 617 C C . PHE A 1 74 ? -6.673 4.087 21.467 1.00 93.50 74 PHE A C 1
ATOM 619 O O . PHE A 1 74 ? -5.658 4.781 21.397 1.00 93.50 74 PHE A O 1
ATOM 626 N N . TRP A 1 75 ? -7.831 4.481 20.929 1.00 94.56 75 TRP A N 1
ATOM 627 C CA . TRP A 1 75 ? -7.967 5.753 20.209 1.00 94.56 75 TRP A CA 1
ATOM 628 C C . TRP A 1 75 ? -7.847 6.987 21.106 1.00 94.56 75 TRP A C 1
ATOM 630 O O . TRP A 1 75 ? -7.375 8.005 20.612 1.00 94.56 75 TRP A O 1
ATOM 640 N N . ASN A 1 76 ? -8.206 6.885 22.389 1.00 92.19 76 ASN A N 1
ATOM 641 C CA . ASN A 1 76 ? -7.994 7.948 23.382 1.00 92.19 76 ASN A CA 1
ATOM 642 C C . ASN A 1 76 ? -6.584 7.945 23.998 1.00 92.19 76 ASN A C 1
ATOM 644 O O . ASN A 1 76 ? -6.209 8.883 24.691 1.00 92.19 76 ASN A O 1
ATOM 648 N N . SER A 1 77 ? -5.792 6.893 23.779 1.00 95.38 77 SER A N 1
ATOM 649 C CA . SER A 1 77 ? -4.431 6.822 24.314 1.00 95.38 77 SER A CA 1
ATOM 650 C C . SER A 1 77 ? -3.471 7.748 23.564 1.00 95.38 77 SER A C 1
ATOM 652 O O . SER A 1 77 ? -3.616 7.960 22.355 1.00 95.38 77 SER A O 1
ATOM 654 N N . LYS A 1 78 ? -2.393 8.182 24.235 1.00 96.69 78 LYS A N 1
ATOM 655 C CA . LYS A 1 78 ? -1.322 8.964 23.594 1.00 96.69 78 LYS A CA 1
ATOM 656 C C . LYS A 1 78 ? -0.740 8.263 22.363 1.00 96.69 78 LYS A C 1
ATOM 658 O O . LYS A 1 78 ? -0.530 8.866 21.316 1.00 96.69 78 LYS A O 1
ATOM 663 N N . LYS A 1 79 ? -0.580 6.942 22.457 1.00 95.44 79 LYS A N 1
ATOM 664 C CA . LYS A 1 79 ? -0.129 6.084 21.354 1.00 95.44 79 LYS A CA 1
ATOM 665 C C . LYS A 1 79 ? -1.084 6.107 20.154 1.00 95.44 79 LYS A C 1
ATOM 667 O O . LYS A 1 79 ? -0.635 5.995 19.012 1.00 95.44 79 LYS A O 1
ATOM 672 N N . GLY A 1 80 ? -2.391 6.185 20.399 1.00 93.62 80 GLY A N 1
ATOM 673 C CA . GLY A 1 80 ? -3.412 6.309 19.360 1.00 93.62 80 GLY A CA 1
ATOM 674 C C . GLY A 1 80 ? -3.334 7.656 18.649 1.00 93.62 80 GLY A C 1
ATOM 675 O O . GLY A 1 80 ? -3.303 7.691 17.417 1.00 93.62 80 GLY A O 1
ATOM 676 N N . GLU A 1 81 ? -3.224 8.731 19.428 1.00 93.69 81 GLU A N 1
ATOM 677 C CA . GLU A 1 81 ? -3.070 10.106 18.946 1.00 93.69 81 GLU A CA 1
ATOM 678 C C . GLU A 1 81 ? -1.793 10.276 18.103 1.00 93.69 81 GLU A C 1
ATOM 680 O O . GLU A 1 81 ? -1.846 10.751 16.967 1.00 93.69 81 GLU A O 1
ATOM 685 N N . ASP A 1 82 ? -0.648 9.802 18.603 1.00 96.25 82 ASP A N 1
AT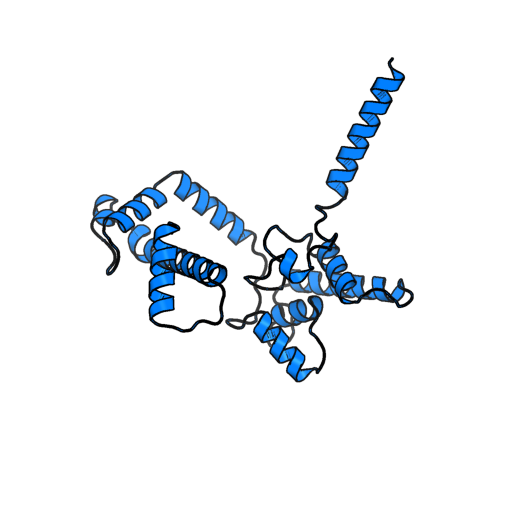OM 686 C CA . ASP A 1 82 ? 0.632 9.876 17.893 1.00 96.25 82 ASP A CA 1
ATOM 687 C C . ASP A 1 82 ? 0.582 9.140 16.550 1.00 96.25 82 ASP A C 1
ATOM 689 O O . ASP A 1 82 ? 1.079 9.640 15.537 1.00 96.25 82 ASP A O 1
ATOM 693 N N . ARG A 1 83 ? -0.066 7.969 16.505 1.00 92.88 83 ARG A N 1
ATOM 694 C CA . ARG A 1 83 ? -0.247 7.219 15.254 1.00 92.88 83 ARG A CA 1
ATOM 695 C C . ARG A 1 83 ? -1.154 7.940 14.266 1.00 92.88 83 ARG A C 1
ATOM 697 O O . ARG A 1 83 ? -0.887 7.868 13.068 1.00 92.88 83 ARG A O 1
ATOM 704 N N . GLU A 1 84 ? -2.202 8.612 14.734 1.00 91.81 84 GLU A N 1
ATOM 705 C CA . GLU A 1 84 ? -3.054 9.433 13.868 1.00 91.81 84 GLU A CA 1
ATOM 706 C C . GLU A 1 84 ? -2.271 10.623 13.307 1.00 91.81 84 GLU A C 1
ATOM 708 O O . GLU A 1 84 ? -2.283 10.826 12.093 1.00 91.81 84 GLU A O 1
ATOM 713 N N . ARG A 1 85 ? -1.494 11.329 14.141 1.00 94.75 85 ARG A N 1
ATOM 714 C CA . ARG A 1 85 ? -0.626 12.434 13.701 1.00 94.75 85 ARG A CA 1
ATOM 715 C C . ARG A 1 85 ? 0.373 11.988 12.632 1.00 94.75 85 ARG A C 1
ATOM 717 O O . ARG A 1 85 ? 0.459 12.605 11.569 1.00 94.75 85 ARG A O 1
ATOM 724 N N . VAL A 1 86 ? 1.102 10.897 12.883 1.00 94.50 86 VAL A N 1
ATOM 725 C CA . VAL A 1 86 ? 2.066 10.335 11.920 1.00 94.50 86 VAL A CA 1
ATOM 726 C C . VAL A 1 86 ? 1.363 9.884 10.639 1.00 94.50 86 VAL A C 1
ATOM 728 O O . VAL A 1 86 ? 1.875 10.130 9.545 1.00 94.50 86 VAL A O 1
ATOM 731 N N . GLY A 1 87 ? 0.187 9.259 10.753 1.00 91.19 87 GLY A N 1
ATOM 732 C CA . GLY A 1 87 ? -0.623 8.838 9.610 1.00 91.19 87 GLY A CA 1
ATOM 733 C C . GLY A 1 87 ? -1.055 10.012 8.731 1.00 91.19 87 GLY A C 1
ATOM 734 O O . GLY A 1 87 ? -0.876 9.955 7.514 1.00 91.19 87 GLY A O 1
ATOM 735 N N . THR A 1 88 ? -1.540 11.097 9.337 1.00 91.38 88 THR A N 1
ATOM 736 C CA . THR A 1 88 ? -1.934 12.328 8.637 1.00 91.38 88 THR A CA 1
ATOM 737 C C . THR A 1 88 ? -0.742 12.983 7.946 1.00 91.38 88 THR A C 1
ATOM 739 O O . THR A 1 88 ? -0.813 13.249 6.748 1.00 91.38 88 THR A O 1
ATOM 742 N N . SER A 1 89 ? 0.385 13.152 8.646 1.00 93.94 89 SER A N 1
ATOM 743 C CA . SER A 1 89 ? 1.605 13.718 8.049 1.00 93.94 89 SER A CA 1
ATOM 744 C C . SER A 1 89 ? 2.139 12.854 6.899 1.00 93.94 89 SER A C 1
ATOM 746 O O . SER A 1 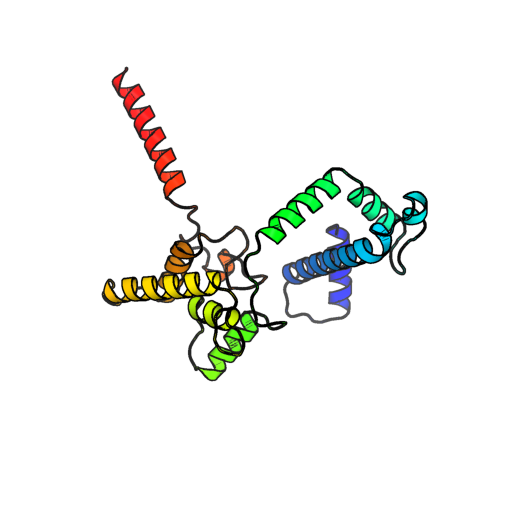89 ? 2.533 13.365 5.853 1.00 93.94 89 SER A O 1
ATOM 748 N N . SER A 1 90 ? 2.101 11.527 7.045 1.00 90.38 90 SER A N 1
ATOM 749 C CA . SER A 1 90 ? 2.522 10.604 5.982 1.00 90.38 90 SER A CA 1
ATOM 750 C C . SER A 1 90 ? 1.597 10.678 4.769 1.00 90.38 90 SER A C 1
ATOM 752 O O . SER A 1 90 ? 2.074 10.651 3.637 1.00 90.38 90 SER A O 1
ATOM 754 N N . ARG A 1 91 ? 0.282 10.805 4.990 1.00 87.69 91 ARG A N 1
ATOM 755 C CA . ARG A 1 91 ? -0.700 10.952 3.912 1.00 87.69 91 ARG A CA 1
ATOM 756 C C . ARG A 1 91 ? -0.540 12.277 3.172 1.00 87.69 91 ARG A C 1
ATOM 758 O O . ARG A 1 91 ? -0.649 12.277 1.954 1.00 87.69 91 ARG A O 1
ATOM 765 N N . GLN A 1 92 ? -0.231 13.367 3.873 1.00 89.00 92 GLN A N 1
ATOM 766 C CA . GLN A 1 92 ? 0.070 14.665 3.254 1.00 89.00 92 GLN A CA 1
ATOM 767 C C . GLN A 1 92 ? 1.309 14.612 2.348 1.00 89.00 92 GLN A C 1
ATOM 769 O O . GLN A 1 92 ? 1.377 15.329 1.359 1.00 89.00 92 GLN A O 1
ATOM 774 N N . LYS A 1 93 ? 2.272 13.732 2.648 1.00 87.00 93 LYS A N 1
ATOM 775 C CA . LYS A 1 93 ? 3.462 13.501 1.810 1.00 87.00 93 LYS A CA 1
ATOM 776 C C . LYS A 1 93 ? 3.202 12.574 0.618 1.00 87.00 93 LYS A C 1
ATOM 778 O O . LYS A 1 93 ? 4.107 12.357 -0.187 1.00 87.00 93 LYS A O 1
ATOM 783 N N . GLN A 1 94 ? 2.010 11.986 0.501 1.00 83.81 94 GLN A N 1
ATOM 784 C CA . GLN A 1 94 ? 1.664 11.152 -0.644 1.00 83.81 94 GLN A CA 1
ATOM 785 C C . GLN A 1 94 ? 1.329 12.043 -1.843 1.00 83.81 94 GLN A C 1
ATOM 787 O O . GLN A 1 94 ? 0.214 12.533 -1.975 1.00 83.81 94 GLN A O 1
ATOM 792 N N . LYS A 1 95 ? 2.323 12.219 -2.710 1.00 79.06 95 LYS A N 1
ATOM 793 C CA . LYS A 1 95 ? 2.307 13.150 -3.841 1.00 79.06 95 LYS A CA 1
ATOM 794 C C . LYS A 1 95 ? 1.402 12.745 -5.006 1.00 79.06 95 LYS A C 1
ATOM 796 O O . LYS A 1 95 ? 0.753 13.583 -5.615 1.00 79.06 95 LYS A O 1
ATOM 801 N N . PHE A 1 96 ? 1.337 11.451 -5.307 1.00 80.31 96 PHE A N 1
ATOM 802 C CA . PHE A 1 96 ? 0.573 10.945 -6.443 1.00 80.31 96 PHE A CA 1
ATOM 803 C C . PHE A 1 96 ? 0.034 9.532 -6.176 1.00 80.31 96 PHE A C 1
ATOM 805 O O . PHE A 1 96 ? 0.580 8.756 -5.381 1.00 80.31 96 PHE A O 1
ATOM 812 N N . THR A 1 97 ? -1.081 9.206 -6.826 1.00 82.25 97 THR A N 1
ATOM 813 C CA . THR A 1 97 ? -1.743 7.894 -6.794 1.00 82.25 97 THR A CA 1
ATOM 814 C C . THR A 1 97 ? -1.766 7.293 -8.190 1.00 82.25 97 THR A C 1
ATOM 816 O O . THR A 1 97 ? -1.869 8.027 -9.168 1.00 82.25 97 THR A O 1
ATOM 819 N N . TYR A 1 98 ? -1.695 5.966 -8.274 1.00 85.75 98 TYR A N 1
ATOM 820 C CA . TYR A 1 98 ? -1.851 5.261 -9.544 1.00 85.75 98 TYR A CA 1
ATOM 821 C C . TYR A 1 98 ? -3.306 5.358 -10.043 1.00 85.75 98 TYR A C 1
ATOM 823 O O . TYR A 1 98 ? -4.232 5.542 -9.247 1.00 85.75 98 TYR A O 1
ATOM 831 N N . THR A 1 99 ? -3.501 5.240 -11.352 1.00 87.50 99 THR A N 1
ATOM 832 C CA . THR A 1 99 ? -4.758 5.510 -12.071 1.00 87.50 99 THR A CA 1
ATOM 833 C C . THR A 1 99 ? -5.506 4.248 -12.500 1.00 87.50 99 THR A C 1
ATOM 835 O O . THR A 1 99 ? -6.653 4.336 -12.930 1.00 87.50 99 THR A O 1
ATOM 838 N N . ALA A 1 100 ? -4.918 3.062 -12.311 1.00 85.06 100 ALA A N 1
ATOM 839 C CA . ALA A 1 100 ? -5.510 1.772 -12.693 1.00 85.06 100 ALA A CA 1
ATOM 840 C C . ALA A 1 100 ? -6.756 1.356 -11.873 1.00 85.06 100 ALA A C 1
ATOM 842 O O . ALA A 1 100 ? -7.317 0.278 -12.080 1.00 85.06 100 ALA A O 1
ATOM 843 N N . GLY A 1 101 ? -7.218 2.199 -10.945 1.00 86.00 101 GLY A N 1
ATOM 844 C CA . GLY A 1 101 ? -8.434 1.964 -10.170 1.00 86.00 101 GLY A CA 1
ATOM 845 C C . GLY A 1 101 ? -8.327 0.721 -9.288 1.00 86.00 101 GLY A C 1
ATOM 846 O O . GLY A 1 101 ? -7.399 0.594 -8.497 1.00 86.00 101 GLY A O 1
ATOM 847 N N . SER A 1 102 ? -9.296 -0.189 -9.400 1.00 84.81 102 SER A N 1
ATOM 848 C CA . SER A 1 102 ? -9.305 -1.465 -8.673 1.00 84.81 102 SER A CA 1
ATOM 849 C C . SER A 1 102 ? -8.388 -2.529 -9.283 1.00 84.81 102 SER A C 1
ATOM 851 O O . SER A 1 102 ? -8.175 -3.567 -8.652 1.00 84.81 102 SER A O 1
ATOM 853 N N . ARG A 1 103 ? -7.839 -2.301 -10.486 1.00 89.00 103 ARG A N 1
ATOM 854 C CA . ARG A 1 103 ? -6.923 -3.254 -11.118 1.00 89.00 103 ARG A CA 1
ATOM 855 C C . ARG A 1 103 ? -5.596 -3.252 -10.374 1.00 89.00 103 ARG A C 1
ATOM 857 O O . ARG A 1 103 ? -4.995 -2.206 -10.132 1.00 89.00 103 ARG A O 1
ATOM 864 N N . SER A 1 104 ? -5.136 -4.447 -10.020 1.00 87.69 104 SER A N 1
ATOM 865 C CA . SER A 1 104 ? -3.800 -4.616 -9.459 1.00 87.69 104 SER A CA 1
ATOM 866 C C . SER A 1 104 ? -2.735 -4.348 -10.526 1.00 87.69 104 SER A C 1
ATOM 868 O O . SER A 1 104 ? -2.995 -4.495 -11.717 1.00 87.69 104 SER A O 1
ATOM 870 N N . PHE A 1 105 ? -1.518 -4.009 -10.098 1.00 89.19 105 PHE A N 1
ATOM 871 C CA . PHE A 1 105 ? -0.367 -3.893 -10.998 1.00 89.19 105 PHE A CA 1
ATOM 872 C C . PHE A 1 105 ? -0.130 -5.176 -11.810 1.00 89.19 105 PHE A C 1
ATOM 874 O O . PHE A 1 105 ? 0.146 -5.083 -12.997 1.00 89.19 105 PHE A O 1
ATOM 881 N N . ALA A 1 106 ? -0.323 -6.356 -11.206 1.00 87.62 106 ALA A N 1
ATOM 882 C CA . ALA A 1 106 ? -0.207 -7.636 -11.904 1.00 87.62 106 ALA A CA 1
ATOM 883 C C . ALA A 1 106 ? -1.254 -7.775 -13.021 1.00 87.62 106 ALA A C 1
ATOM 885 O O . ALA A 1 106 ? -0.910 -8.131 -14.137 1.00 87.62 106 ALA A O 1
ATOM 886 N N . CYS A 1 107 ? -2.509 -7.393 -12.758 1.00 90.62 107 CYS A N 1
ATOM 887 C CA . CYS A 1 107 ? -3.568 -7.416 -13.773 1.00 90.62 107 CYS A CA 1
ATOM 888 C C . CYS A 1 107 ? -3.358 -6.377 -14.884 1.00 90.62 107 CYS A C 1
ATOM 890 O O . CYS A 1 107 ? -3.935 -6.503 -15.962 1.00 90.62 107 CYS A O 1
ATOM 892 N N . VAL A 1 108 ? -2.644 -5.282 -14.607 1.00 92.50 108 VAL A N 1
ATOM 893 C CA . VAL A 1 108 ? -2.268 -4.302 -15.636 1.00 92.50 108 VAL A CA 1
ATOM 894 C C . VAL A 1 108 ? -1.144 -4.864 -16.495 1.00 92.50 108 VAL A C 1
ATOM 896 O O . VAL A 1 108 ? -1.271 -4.826 -17.712 1.00 92.50 108 VAL A O 1
ATOM 899 N N . ALA A 1 109 ? -0.105 -5.423 -15.868 1.00 91.38 109 ALA A N 1
ATOM 900 C CA . ALA A 1 109 ? 1.006 -6.060 -16.563 1.00 91.38 109 ALA A CA 1
ATOM 901 C C . ALA A 1 109 ? 0.512 -7.195 -17.468 1.00 91.38 109 ALA A C 1
ATOM 903 O O . ALA A 1 109 ? 0.734 -7.132 -18.663 1.00 91.38 109 ALA A O 1
ATOM 904 N N . GLU A 1 110 ? -0.254 -8.151 -16.942 1.00 92.19 110 GLU A N 1
ATOM 905 C CA . GLU A 1 110 ? -0.777 -9.291 -17.710 1.00 92.19 110 GLU A CA 1
ATOM 906 C C . GLU A 1 110 ? -1.572 -8.861 -18.953 1.00 92.19 110 GLU A C 1
ATOM 908 O O . GLU A 1 110 ? -1.385 -9.408 -20.035 1.00 92.19 110 GLU A O 1
ATOM 913 N N . ALA A 1 111 ? -2.439 -7.853 -18.821 1.00 93.44 111 ALA A N 1
ATOM 914 C CA . ALA A 1 111 ? -3.221 -7.367 -19.954 1.00 93.44 111 ALA A CA 1
ATOM 915 C C . ALA A 1 111 ? -2.349 -6.706 -21.031 1.00 93.44 111 ALA A C 1
ATOM 917 O O . ALA A 1 111 ? -2.618 -6.874 -22.216 1.00 93.44 111 ALA A O 1
ATOM 918 N N . GLU A 1 112 ? -1.326 -5.963 -20.614 1.00 94.12 112 GLU A N 1
ATOM 919 C CA . GLU A 1 112 ? -0.385 -5.309 -21.520 1.00 94.12 112 GLU A CA 1
ATOM 920 C C . GLU A 1 112 ? 0.563 -6.325 -22.182 1.00 94.12 112 GLU A C 1
ATOM 922 O O . GLU A 1 112 ? 0.850 -6.220 -23.374 1.00 94.12 112 GLU A O 1
ATOM 927 N N . GLU A 1 113 ? 1.008 -7.348 -21.449 1.00 94.62 113 GLU A N 1
ATOM 928 C CA . GLU A 1 113 ? 1.792 -8.464 -21.992 1.00 94.62 113 GLU A CA 1
ATOM 929 C C . GLU A 1 113 ? 0.977 -9.248 -23.027 1.00 94.62 113 GLU A C 1
ATOM 931 O O . GLU A 1 113 ? 1.491 -9.588 -24.092 1.00 94.62 113 GLU A O 1
ATOM 936 N N . ALA A 1 114 ? -0.314 -9.472 -22.764 1.00 94.38 114 ALA A N 1
ATOM 937 C CA . ALA A 1 114 ? -1.216 -10.134 -23.701 1.00 94.38 114 ALA A CA 1
ATOM 938 C C . ALA A 1 114 ? -1.439 -9.324 -24.990 1.00 94.38 114 ALA A C 1
ATOM 940 O O . ALA A 1 114 ? -1.552 -9.916 -26.063 1.00 94.38 114 ALA A O 1
ATOM 941 N N . SER A 1 115 ? -1.496 -7.988 -24.913 1.00 93.44 115 SER A N 1
ATOM 942 C CA . SER A 1 115 ? -1.677 -7.139 -26.099 1.00 93.44 115 SER A CA 1
ATOM 943 C C . SER A 1 115 ? -0.387 -6.884 -26.878 1.00 93.44 115 SER A C 1
ATOM 945 O O . SER A 1 115 ? -0.427 -6.804 -28.102 1.00 93.44 115 SER A O 1
ATOM 947 N N . SER A 1 116 ? 0.745 -6.730 -26.188 1.00 92.25 116 SER A N 1
ATOM 948 C CA . SER A 1 116 ? 2.040 -6.409 -26.809 1.00 92.25 116 SER A CA 1
ATOM 949 C C . SER A 1 116 ? 2.843 -7.646 -27.220 1.00 92.25 116 SER A C 1
ATOM 951 O O . SER A 1 116 ? 3.743 -7.545 -28.052 1.00 92.25 116 SER A O 1
ATOM 953 N N . GLY A 1 117 ? 2.555 -8.809 -26.627 1.00 91.75 117 GLY A N 1
ATOM 954 C CA . GLY A 1 117 ? 3.359 -10.025 -26.772 1.00 91.75 117 GLY A CA 1
ATOM 955 C C . GLY A 1 117 ? 4.733 -9.944 -26.095 1.00 91.75 117 GLY A C 1
ATOM 956 O O . GLY A 1 117 ? 5.551 -10.849 -26.263 1.00 91.75 117 GLY A O 1
ATOM 957 N N . GLN A 1 118 ? 5.013 -8.875 -25.345 1.00 89.00 118 GLN A N 1
ATOM 958 C CA . GLN A 1 118 ? 6.292 -8.626 -24.684 1.00 89.00 118 GLN A CA 1
ATOM 959 C C . GLN A 1 118 ? 6.104 -8.515 -23.176 1.00 89.00 118 GLN A C 1
ATOM 961 O O . GLN A 1 118 ? 5.080 -8.030 -22.710 1.00 89.00 118 GLN A O 1
ATOM 966 N N . LYS A 1 119 ? 7.116 -8.933 -22.407 1.00 86.88 119 LYS A N 1
ATOM 967 C CA . LYS A 1 119 ? 7.104 -8.756 -20.951 1.00 86.88 119 LYS A CA 1
ATOM 968 C C . LYS A 1 119 ? 7.114 -7.280 -20.577 1.00 86.88 119 LYS A C 1
ATOM 970 O O . LYS A 1 119 ? 7.914 -6.510 -21.107 1.00 86.88 119 LYS A O 1
ATOM 975 N N . VAL A 1 120 ? 6.299 -6.918 -19.594 1.00 87.38 120 VAL A N 1
ATOM 976 C CA . VAL A 1 120 ? 6.158 -5.529 -19.156 1.00 87.38 120 VAL A CA 1
ATOM 977 C C . VAL A 1 120 ? 7.212 -5.205 -18.103 1.00 87.38 120 VAL A C 1
ATOM 979 O O . VAL A 1 120 ? 7.197 -5.716 -16.980 1.00 87.38 120 VAL A O 1
ATOM 982 N N . GLY A 1 121 ? 8.135 -4.314 -18.466 1.00 85.81 121 GLY A N 1
ATOM 983 C CA . GLY A 1 121 ? 9.142 -3.781 -17.549 1.00 85.81 121 GLY A CA 1
ATOM 984 C C . GLY A 1 121 ? 8.537 -2.866 -16.478 1.00 85.81 121 GLY A C 1
ATOM 985 O O . GLY A 1 121 ? 7.434 -2.334 -16.625 1.00 85.81 121 GLY A O 1
ATOM 986 N N . ARG A 1 122 ? 9.278 -2.609 -15.389 1.00 86.19 122 ARG A N 1
ATOM 987 C CA . ARG A 1 122 ? 8.806 -1.712 -14.309 1.00 86.19 122 ARG A CA 1
ATOM 988 C C . ARG A 1 122 ? 8.571 -0.288 -14.796 1.00 86.19 122 ARG A C 1
ATOM 990 O O . ARG A 1 122 ? 7.680 0.385 -14.284 1.00 86.19 122 ARG A O 1
ATOM 997 N N . PHE A 1 123 ? 9.363 0.152 -15.770 1.00 87.25 123 PHE A N 1
ATOM 998 C CA . PHE A 1 123 ? 9.256 1.472 -16.383 1.00 87.25 123 PHE A CA 1
ATOM 999 C C . PHE A 1 123 ? 7.939 1.614 -17.126 1.00 87.25 123 PHE A C 1
ATOM 1001 O O . PHE A 1 123 ? 7.179 2.540 -16.862 1.00 87.25 123 PHE A O 1
ATOM 1008 N N . GLN A 1 124 ? 7.646 0.646 -17.992 1.00 89.00 124 GLN A N 1
ATOM 1009 C CA . GLN A 1 124 ? 6.400 0.591 -18.747 1.00 89.00 124 GLN A CA 1
ATOM 1010 C C . GLN A 1 124 ? 5.198 0.455 -17.809 1.00 89.00 124 GLN A C 1
ATOM 1012 O O . GLN A 1 124 ? 4.207 1.163 -17.961 1.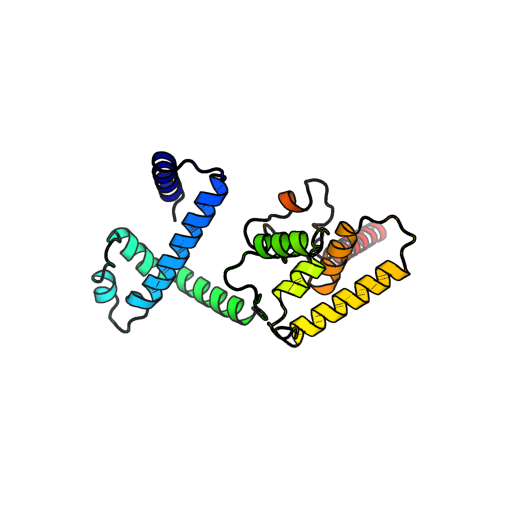00 89.00 124 GLN A O 1
ATOM 1017 N N . LEU A 1 125 ? 5.305 -0.378 -16.772 1.00 91.00 125 LEU A N 1
ATOM 1018 C CA . LEU A 1 125 ? 4.246 -0.518 -15.779 1.00 91.00 125 LEU A CA 1
ATOM 1019 C C . LEU A 1 125 ? 3.983 0.795 -15.028 1.00 91.00 125 LEU A C 1
ATOM 1021 O O . LEU A 1 125 ? 2.825 1.154 -14.809 1.00 91.00 125 LEU A O 1
ATOM 1025 N N . PHE A 1 126 ? 5.032 1.528 -14.643 1.00 90.56 126 PHE A N 1
ATOM 1026 C CA . PHE A 1 126 ? 4.899 2.868 -14.066 1.00 90.56 126 PHE A CA 1
ATOM 1027 C C . PHE A 1 126 ? 4.249 3.838 -15.061 1.00 90.56 126 PHE A C 1
ATOM 1029 O O . PHE A 1 126 ? 3.337 4.573 -14.693 1.00 90.56 126 PHE A O 1
ATOM 1036 N N . ASP A 1 127 ? 4.652 3.798 -16.325 1.00 90.81 127 ASP A N 1
ATOM 1037 C CA . ASP A 1 127 ? 4.093 4.659 -17.360 1.00 90.81 127 ASP A CA 1
ATOM 1038 C C . ASP A 1 127 ? 2.573 4.462 -17.513 1.00 90.81 127 ASP A C 1
ATOM 1040 O O . ASP A 1 127 ? 1.792 5.403 -17.356 1.00 90.81 127 ASP A O 1
ATOM 1044 N N . ILE A 1 128 ? 2.139 3.209 -17.674 1.00 91.75 128 ILE A N 1
ATOM 1045 C CA . ILE A 1 128 ? 0.727 2.836 -17.840 1.00 91.75 128 ILE A CA 1
ATOM 1046 C C . ILE A 1 128 ? -0.096 3.214 -16.606 1.00 91.75 128 ILE A C 1
ATOM 1048 O O . ILE A 1 128 ? -1.191 3.770 -16.706 1.00 91.75 128 ILE A O 1
ATOM 1052 N N . THR A 1 129 ? 0.415 2.910 -15.412 1.00 92.00 129 THR A N 1
ATOM 1053 C CA . THR A 1 129 ? -0.358 3.051 -14.168 1.00 92.00 129 THR A CA 1
ATOM 1054 C C . THR A 1 129 ? -0.372 4.457 -13.586 1.00 92.00 129 THR A C 1
ATOM 1056 O O . THR A 1 129 ? -1.101 4.688 -12.620 1.00 92.00 129 THR A O 1
ATOM 1059 N N . TYR A 1 130 ? 0.400 5.393 -14.134 1.00 92.06 130 TYR A N 1
ATOM 1060 C CA . TYR A 1 130 ? 0.431 6.782 -13.673 1.00 92.06 130 TYR A CA 1
ATOM 1061 C C . TYR A 1 130 ? 0.046 7.794 -14.765 1.00 92.06 130 TYR A C 1
ATOM 1063 O O . TYR A 1 130 ? 0.165 9.005 -14.553 1.00 92.06 130 TYR A O 1
ATOM 1071 N N . ARG A 1 131 ? -0.499 7.320 -15.893 1.00 92.38 131 ARG A N 1
ATOM 1072 C CA . ARG A 1 131 ? -1.168 8.145 -16.910 1.00 92.38 131 ARG A CA 1
ATOM 1073 C C . ARG A 1 131 ? -2.681 8.183 -16.718 1.00 92.38 131 ARG A C 1
ATOM 1075 O O . ARG A 1 131 ? -3.301 7.237 -16.227 1.00 92.38 131 ARG A O 1
ATOM 1082 N N . LYS A 1 132 ? -3.290 9.301 -17.099 1.00 91.25 132 LYS A N 1
ATOM 1083 C CA . LYS A 1 132 ? -4.744 9.442 -17.225 1.00 91.25 132 LYS A CA 1
ATOM 1084 C C . LYS A 1 132 ? -5.221 8.756 -18.510 1.00 91.25 132 LYS A C 1
ATOM 1086 O O . LYS A 1 132 ? -4.426 8.345 -19.348 1.00 91.25 132 LYS A O 1
ATOM 1091 N N . LYS A 1 133 ? -6.542 8.677 -18.688 1.00 87.88 133 LYS A N 1
ATOM 1092 C CA . LYS A 1 133 ? -7.158 8.092 -19.893 1.00 87.88 133 LYS A CA 1
ATOM 1093 C C . LYS A 1 133 ? -6.806 8.833 -21.189 1.00 87.88 133 LYS A C 1
ATOM 1095 O O . LYS A 1 133 ? -6.846 8.223 -22.245 1.00 87.88 133 LYS A O 1
ATOM 1100 N N . ASP A 1 134 ? -6.477 10.120 -21.101 1.00 90.50 134 ASP A N 1
ATOM 1101 C CA . ASP A 1 134 ? -6.039 10.949 -22.232 1.00 90.50 134 ASP A CA 1
ATOM 1102 C C . ASP A 1 134 ? -4.538 10.790 -22.558 1.00 90.50 134 ASP A C 1
ATOM 1104 O O . ASP A 1 134 ? -4.024 11.466 -23.443 1.00 90.50 134 ASP A O 1
ATOM 1108 N N . GLY A 1 135 ? -3.819 9.922 -21.834 1.00 89.25 135 GLY A N 1
ATOM 1109 C CA . GLY A 1 135 ? -2.381 9.698 -21.991 1.00 89.25 135 GLY A CA 1
ATOM 1110 C C . GLY A 1 135 ? -1.493 10.706 -21.254 1.00 89.25 135 GLY A C 1
ATOM 1111 O O . GLY A 1 135 ? -0.281 10.490 -21.160 1.00 89.25 135 GLY A O 1
ATOM 1112 N N . SER A 1 136 ? -2.050 11.773 -20.674 1.00 91.75 136 SER A N 1
ATOM 1113 C CA . SER A 1 136 ? -1.272 12.748 -19.904 1.00 91.75 136 SER A CA 1
ATOM 1114 C C . SER A 1 136 ? -0.834 12.185 -18.540 1.00 91.75 136 SER A C 1
ATOM 1116 O O . SER A 1 136 ? -1.536 11.350 -17.955 1.00 91.75 136 SER A O 1
ATOM 1118 N N . PRO A 1 137 ? 0.313 12.625 -17.987 1.00 92.81 137 PRO A N 1
ATOM 1119 C CA . PRO A 1 137 ? 0.713 12.266 -16.630 1.00 92.81 137 PRO A CA 1
ATOM 1120 C C . PRO A 1 137 ? -0.338 12.681 -15.591 1.00 92.81 137 PRO A C 1
ATOM 1122 O O . PRO A 1 137 ? -0.996 13.719 -15.718 1.00 92.81 137 PRO A O 1
ATOM 1125 N N . MET A 1 138 ? -0.482 11.890 -14.523 1.00 90.75 138 MET A N 1
ATOM 1126 C CA . MET A 1 138 ? -1.442 12.182 -13.451 1.00 90.75 138 MET A CA 1
ATOM 1127 C C . MET A 1 138 ? -1.184 13.543 -12.780 1.00 90.75 138 MET A C 1
ATOM 1129 O O . MET A 1 138 ? -2.130 14.275 -12.489 1.00 90.75 138 MET A O 1
ATOM 1133 N N . THR A 1 139 ? 0.086 13.888 -12.562 1.00 91.44 139 THR A N 1
ATOM 1134 C CA . THR A 1 139 ? 0.543 15.169 -12.001 1.00 91.44 139 THR A CA 1
ATOM 1135 C C . THR A 1 139 ? 1.795 15.647 -12.739 1.00 91.44 139 THR A C 1
ATOM 1137 O O . THR A 1 139 ? 2.455 14.852 -13.411 1.00 91.44 139 THR A O 1
ATOM 1140 N N . SER A 1 140 ? 2.152 16.928 -12.594 1.00 90.94 140 SER A N 1
ATOM 1141 C CA . SER A 1 140 ? 3.412 17.467 -13.132 1.00 90.94 140 SER A CA 1
ATOM 1142 C C . SER A 1 140 ? 4.627 16.700 -12.607 1.00 90.94 140 SER A C 1
ATOM 1144 O O . SER A 1 140 ? 5.473 16.294 -13.391 1.00 90.94 140 SER A O 1
ATOM 1146 N N . GLU A 1 141 ? 4.652 16.391 -11.307 1.00 91.56 141 GLU A N 1
ATOM 1147 C CA . GLU A 1 141 ? 5.726 15.613 -10.675 1.00 91.56 141 GLU A CA 1
ATOM 1148 C C . GLU A 1 141 ? 5.876 14.206 -11.279 1.00 91.56 141 GLU A C 1
ATOM 1150 O O . GLU A 1 141 ? 6.989 13.712 -11.430 1.00 91.56 141 GLU A O 1
ATOM 1155 N N . VAL A 1 142 ? 4.768 13.543 -11.637 1.00 92.06 142 VAL A N 1
ATOM 1156 C CA . VAL A 1 142 ? 4.822 12.253 -12.348 1.00 92.06 142 VAL A CA 1
ATOM 1157 C C . VAL A 1 142 ? 5.425 12.439 -13.737 1.00 92.06 142 VAL A C 1
ATOM 1159 O O . VAL A 1 142 ? 6.246 11.621 -14.141 1.00 92.06 142 VAL A O 1
ATOM 1162 N N . GLY A 1 143 ? 5.053 13.512 -14.441 1.00 93.75 143 GLY A N 1
ATOM 1163 C CA . GLY A 1 143 ? 5.646 13.868 -15.729 1.00 93.75 143 GLY A CA 1
ATOM 1164 C C . GLY A 1 143 ? 7.158 14.070 -15.627 1.00 93.75 143 GLY A C 1
ATOM 1165 O O . GLY A 1 143 ? 7.902 13.455 -16.380 1.00 93.75 143 GLY A O 1
ATOM 1166 N N . GLU A 1 144 ? 7.622 14.833 -14.636 1.00 94.31 144 GLU A N 1
ATOM 1167 C CA . GLU A 1 144 ? 9.055 15.038 -14.377 1.00 94.31 144 GLU A CA 1
ATOM 1168 C C . GLU A 1 144 ? 9.795 13.723 -14.095 1.00 94.31 144 GLU A C 1
ATOM 1170 O O . GLU A 1 144 ? 10.907 13.520 -14.581 1.00 94.31 144 GLU A O 1
ATOM 1175 N N . ILE A 1 145 ? 9.190 12.814 -13.320 1.00 93.06 145 ILE A N 1
ATOM 1176 C CA . ILE A 1 145 ? 9.769 11.489 -13.061 1.00 93.06 145 ILE A CA 1
ATOM 1177 C C . ILE A 1 145 ? 9.839 10.677 -14.358 1.00 93.06 145 ILE A C 1
ATOM 1179 O O . ILE A 1 145 ? 10.878 10.087 -14.634 1.00 93.06 145 ILE A O 1
ATOM 1183 N N . MET A 1 146 ? 8.765 10.643 -15.153 1.00 94.00 146 MET A N 1
ATOM 1184 C CA . MET A 1 146 ? 8.733 9.916 -16.428 1.00 94.00 146 MET A CA 1
ATOM 1185 C C . MET A 1 146 ? 9.817 10.413 -17.389 1.00 94.00 146 MET A C 1
ATOM 1187 O O . MET A 1 146 ? 10.511 9.592 -17.981 1.00 94.00 146 MET A O 1
ATOM 1191 N N . GLU A 1 147 ? 9.998 11.729 -17.510 1.00 94.94 147 GLU A N 1
ATOM 1192 C CA . GLU A 1 147 ? 11.032 12.301 -18.379 1.00 94.94 147 GLU A CA 1
ATOM 1193 C C . GLU A 1 147 ? 12.444 11.963 -17.885 1.00 94.94 147 GLU A C 1
ATOM 1195 O O . GLU A 1 147 ? 13.249 11.463 -18.666 1.00 94.94 147 GLU A O 1
ATOM 1200 N N . LYS A 1 148 ? 12.719 12.076 -16.578 1.00 94.94 148 LYS A N 1
ATOM 1201 C CA . LYS A 1 148 ? 14.015 11.660 -16.006 1.00 94.94 148 LYS A CA 1
ATOM 1202 C C . LYS A 1 148 ? 14.310 10.174 -16.203 1.00 94.94 148 LYS A C 1
ATOM 1204 O O . LYS A 1 148 ? 15.458 9.798 -16.423 1.00 94.94 148 LYS A O 1
ATOM 1209 N N . LEU A 1 149 ? 13.292 9.314 -16.094 1.00 92.56 149 LEU A N 1
ATOM 1210 C CA . LEU A 1 149 ? 13.446 7.878 -16.344 1.00 92.56 149 LEU A CA 1
ATOM 1211 C C . LEU A 1 149 ? 13.797 7.610 -17.815 1.00 92.56 149 LEU A C 1
ATOM 1213 O O . LEU A 1 149 ? 14.663 6.778 -18.078 1.00 92.56 149 LEU A O 1
ATOM 1217 N N . LYS A 1 150 ? 13.157 8.313 -18.760 1.00 91.75 150 LYS A N 1
ATOM 1218 C CA . LYS A 1 150 ? 13.446 8.190 -20.199 1.00 91.75 150 LYS A CA 1
ATOM 1219 C C . LYS A 1 150 ? 14.838 8.708 -20.557 1.00 91.75 150 LYS A C 1
ATOM 1221 O O . LYS A 1 150 ? 15.560 8.007 -21.254 1.00 91.75 150 LYS A O 1
ATOM 1226 N N . GLU A 1 151 ? 15.213 9.885 -20.058 1.00 93.81 151 GLU A N 1
ATOM 1227 C CA . GLU A 1 151 ? 16.535 10.494 -20.265 1.00 93.81 151 GLU A CA 1
ATOM 1228 C C . GLU A 1 151 ? 17.643 9.542 -19.807 1.00 93.81 151 GLU A C 1
ATOM 1230 O O . GLU A 1 151 ? 18.491 9.137 -20.595 1.00 93.81 151 GLU A O 1
ATOM 1235 N N . LYS A 1 152 ? 17.549 9.054 -18.564 1.00 91.06 152 LYS A N 1
ATOM 1236 C CA . LYS A 1 152 ? 18.508 8.085 -18.030 1.00 91.06 152 LYS A CA 1
ATOM 1237 C C . LYS A 1 152 ? 18.551 6.791 -18.828 1.00 91.06 152 LYS A C 1
ATOM 1239 O O . LYS A 1 152 ? 19.621 6.216 -18.992 1.00 91.06 152 LYS A O 1
ATOM 1244 N N . LYS A 1 153 ? 17.404 6.306 -19.303 1.00 88.62 153 LYS A N 1
ATOM 1245 C CA . LYS A 1 153 ? 17.364 5.103 -20.136 1.00 88.62 153 LYS A CA 1
ATOM 1246 C C . LYS A 1 153 ? 18.141 5.312 -21.437 1.00 88.62 153 LYS A C 1
ATOM 1248 O O . LYS A 1 153 ? 18.954 4.458 -21.775 1.00 88.62 153 LYS A O 1
ATOM 1253 N N . ALA A 1 154 ? 17.959 6.458 -22.092 1.00 89.06 154 ALA A N 1
ATOM 1254 C CA . ALA A 1 154 ? 18.705 6.817 -23.294 1.00 89.06 154 ALA A CA 1
ATOM 1255 C C . ALA A 1 154 ? 20.217 6.938 -23.025 1.00 89.06 154 ALA A C 1
ATOM 1257 O O . ALA A 1 154 ? 21.007 6.415 -23.807 1.00 89.06 154 ALA A O 1
ATOM 1258 N N . ASP A 1 155 ? 20.627 7.534 -21.898 1.00 88.00 155 ASP A N 1
ATOM 1259 C CA . ASP A 1 155 ? 22.044 7.612 -21.502 1.00 88.00 155 ASP A CA 1
ATOM 1260 C C . ASP A 1 155 ? 22.673 6.218 -21.349 1.00 88.00 155 ASP A C 1
ATOM 1262 O O . ASP A 1 155 ? 23.775 5.956 -21.835 1.00 88.00 155 ASP A O 1
ATOM 1266 N N . TYR A 1 156 ? 21.966 5.303 -20.676 1.00 84.31 156 TYR A N 1
ATOM 1267 C CA . TYR A 1 156 ? 22.428 3.928 -20.491 1.00 84.31 156 TYR A CA 1
ATOM 1268 C C . TYR A 1 156 ? 22.496 3.164 -21.818 1.00 84.31 156 TYR A C 1
ATOM 1270 O O . TYR A 1 156 ? 23.458 2.427 -22.031 1.00 84.31 156 TYR A O 1
ATOM 1278 N N . GLU A 1 157 ? 21.520 3.345 -22.709 1.00 83.50 157 GLU A N 1
ATOM 1279 C CA . GLU A 1 157 ? 21.510 2.733 -24.045 1.00 83.50 157 GLU A CA 1
ATOM 1280 C C . GLU A 1 157 ? 22.637 3.277 -24.937 1.00 83.50 157 GLU A C 1
ATOM 1282 O O . GLU A 1 157 ? 23.261 2.505 -25.660 1.00 83.50 157 GLU A O 1
ATOM 1287 N N . ALA A 1 158 ? 22.957 4.570 -24.842 1.00 81.62 158 ALA A N 1
ATOM 1288 C CA . ALA A 1 158 ? 24.051 5.193 -25.588 1.00 81.62 158 ALA A CA 1
ATOM 1289 C C . ALA A 1 158 ? 25.446 4.816 -25.054 1.00 81.62 158 ALA A C 1
ATOM 1291 O O . ALA A 1 158 ? 26.416 4.815 -25.810 1.00 81.62 158 ALA A O 1
ATOM 1292 N N . SER A 1 159 ? 25.559 4.513 -23.757 1.00 74.25 159 SER A N 1
ATOM 1293 C CA . SER A 1 159 ? 26.833 4.210 -23.091 1.00 74.25 159 SER A CA 1
ATOM 1294 C C . SER A 1 159 ? 27.171 2.715 -23.017 1.00 74.25 159 SER A C 1
ATOM 1296 O O . SER A 1 159 ? 28.281 2.378 -22.599 1.00 74.25 159 SER A O 1
ATOM 1298 N N . THR A 1 160 ? 26.237 1.816 -23.335 1.00 62.97 160 THR A N 1
ATOM 1299 C CA . THR A 1 160 ? 26.421 0.374 -23.115 1.00 62.97 160 THR A CA 1
ATOM 1300 C C . THR A 1 160 ? 26.652 -0.364 -24.427 1.00 62.97 160 THR A C 1
ATOM 1302 O O . THR A 1 160 ? 25.728 -0.526 -25.219 1.00 62.97 160 THR A O 1
ATOM 1305 N N . ASP A 1 161 ? 27.850 -0.928 -24.595 1.00 55.31 161 ASP A N 1
ATOM 1306 C CA . ASP A 1 161 ? 28.084 -2.004 -25.559 1.00 55.31 161 ASP A CA 1
ATOM 1307 C C . ASP A 1 161 ? 27.291 -3.244 -25.103 1.00 55.31 161 ASP A C 1
ATOM 1309 O O . ASP A 1 161 ? 27.525 -3.826 -24.041 1.00 55.31 161 ASP A O 1
ATOM 1313 N N . SER A 1 162 ? 26.267 -3.586 -25.880 1.00 56.47 162 SER A N 1
ATOM 1314 C CA . SER A 1 162 ? 25.243 -4.609 -25.640 1.00 56.47 162 SER A CA 1
ATOM 1315 C C . SER A 1 162 ? 25.711 -5.864 -24.871 1.00 56.47 162 SER A C 1
ATOM 1317 O O . SER A 1 162 ? 26.318 -6.763 -25.450 1.00 56.47 162 SER A O 1
ATOM 1319 N N . SER A 1 163 ? 25.365 -5.969 -23.581 1.00 50.84 163 SER A N 1
ATOM 1320 C CA . SER A 1 163 ? 25.280 -7.253 -22.841 1.00 50.84 163 SER A CA 1
ATOM 1321 C C . SER A 1 163 ? 24.599 -7.161 -21.464 1.00 50.84 163 SER A C 1
ATOM 1323 O O . SER A 1 163 ? 24.346 -8.188 -20.834 1.00 50.84 163 SER A O 1
ATOM 1325 N N . ALA A 1 164 ? 24.277 -5.961 -20.972 1.00 53.06 164 ALA A N 1
ATOM 1326 C CA . ALA A 1 164 ? 23.631 -5.808 -19.674 1.00 53.06 164 ALA A CA 1
ATOM 1327 C C . ALA A 1 164 ? 22.151 -6.235 -19.717 1.00 53.06 164 ALA A C 1
ATOM 1329 O O . ALA A 1 164 ? 21.395 -5.890 -20.623 1.00 53.06 164 ALA A O 1
ATOM 1330 N N . ASN A 1 165 ? 21.734 -7.000 -18.708 1.00 60.69 165 ASN A N 1
ATOM 1331 C CA . ASN A 1 165 ? 20.381 -7.526 -18.567 1.00 60.69 165 ASN A CA 1
ATOM 1332 C C . ASN A 1 165 ? 19.394 -6.352 -18.389 1.00 60.69 165 ASN A C 1
ATOM 1334 O O . ASN A 1 165 ? 19.440 -5.664 -17.370 1.00 60.69 165 ASN A O 1
ATOM 1338 N N . PHE A 1 166 ? 18.507 -6.096 -19.360 1.00 56.41 166 PHE A N 1
ATOM 1339 C CA . PHE A 1 166 ? 17.601 -4.928 -19.367 1.00 56.41 166 PHE A CA 1
ATOM 1340 C C . PHE A 1 166 ? 16.809 -4.748 -18.058 1.00 56.41 166 PHE A C 1
ATOM 1342 O O . PHE A 1 166 ? 16.599 -3.623 -17.604 1.00 56.41 166 PHE A O 1
ATOM 1349 N N . GLY A 1 167 ? 16.423 -5.852 -17.407 1.00 61.53 167 GLY A N 1
ATOM 1350 C CA . GLY A 1 167 ? 15.743 -5.817 -16.110 1.00 61.53 167 GLY A CA 1
ATOM 1351 C C . GLY A 1 167 ? 16.577 -5.175 -14.995 1.00 61.53 167 GLY A C 1
ATOM 1352 O O . GLY A 1 167 ? 16.026 -4.465 -14.157 1.00 61.53 167 GLY A O 1
ATOM 1353 N N . ASP A 1 168 ? 17.898 -5.356 -14.997 1.00 72.00 168 ASP A N 1
ATOM 1354 C CA . ASP A 1 168 ? 18.797 -4.752 -14.008 1.00 72.00 168 ASP A CA 1
ATOM 1355 C C . ASP A 1 168 ? 19.023 -3.259 -14.262 1.00 72.00 168 ASP A C 1
ATOM 1357 O O . ASP A 1 168 ? 19.151 -2.488 -13.305 1.00 72.00 168 ASP A O 1
ATOM 1361 N N . ILE A 1 169 ? 18.996 -2.838 -15.530 1.00 78.12 169 ILE A N 1
ATOM 1362 C CA . ILE A 1 169 ? 19.144 -1.433 -15.932 1.00 78.12 169 ILE A CA 1
ATOM 1363 C C . ILE A 1 169 ? 17.931 -0.619 -15.473 1.00 78.12 169 ILE A C 1
ATOM 1365 O O . ILE A 1 169 ? 18.104 0.367 -14.754 1.00 78.12 169 ILE A O 1
ATOM 1369 N N . ASP A 1 170 ? 16.709 -1.074 -15.777 1.00 81.25 170 ASP A N 1
ATOM 1370 C CA . ASP A 1 170 ? 15.476 -0.445 -15.281 1.00 81.25 170 ASP A CA 1
ATOM 1371 C C . ASP A 1 170 ? 15.517 -0.331 -13.748 1.00 81.25 170 ASP A C 1
ATOM 1373 O O . ASP A 1 170 ? 15.224 0.712 -13.159 1.00 81.25 170 ASP A O 1
ATOM 1377 N N . ASN A 1 171 ? 15.938 -1.394 -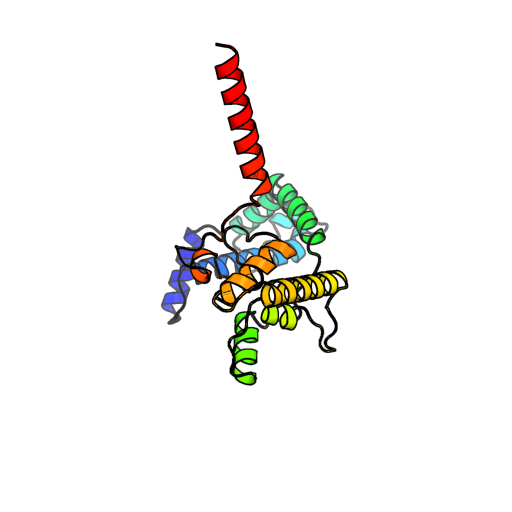13.057 1.00 80.38 171 ASN A N 1
ATOM 1378 C CA . ASN A 1 171 ? 15.994 -1.379 -11.601 1.00 80.38 171 ASN A CA 1
ATOM 1379 C C . ASN A 1 171 ? 16.977 -0.341 -11.052 1.00 80.38 171 ASN A C 1
ATOM 1381 O O . ASN A 1 171 ? 16.661 0.355 -10.079 1.00 80.38 171 ASN A O 1
ATOM 1385 N N . LYS A 1 172 ? 18.146 -0.225 -11.683 1.00 83.38 172 LYS A N 1
ATOM 1386 C CA . LYS A 1 172 ? 19.172 0.751 -11.326 1.00 83.38 172 LYS A CA 1
ATOM 1387 C C . LYS A 1 172 ? 18.680 2.178 -11.553 1.00 83.38 172 LYS A C 1
ATOM 1389 O O . LYS A 1 172 ? 18.757 2.995 -10.638 1.00 83.38 172 LYS A O 1
ATOM 1394 N N . ILE A 1 173 ? 18.092 2.452 -12.715 1.00 88.50 173 ILE A N 1
ATOM 1395 C CA . ILE A 1 173 ? 17.593 3.786 -13.049 1.00 88.50 173 ILE A CA 1
ATOM 1396 C C . ILE A 1 173 ? 16.425 4.187 -12.127 1.00 88.50 173 ILE A C 1
ATOM 1398 O O . ILE A 1 173 ? 16.402 5.318 -11.642 1.00 88.50 173 ILE A O 1
ATOM 1402 N N . ILE A 1 174 ? 15.486 3.283 -11.799 1.00 87.19 174 ILE A N 1
ATOM 1403 C CA . ILE A 1 174 ? 14.432 3.574 -10.801 1.00 87.19 174 ILE A CA 1
ATOM 1404 C C . ILE A 1 174 ? 15.044 3.988 -9.462 1.00 87.19 174 ILE A C 1
ATOM 1406 O O . ILE A 1 174 ? 14.570 4.944 -8.848 1.00 87.19 174 ILE A O 1
ATOM 1410 N N . ASN A 1 175 ? 16.087 3.292 -9.007 1.00 85.69 175 ASN A N 1
ATOM 1411 C CA . ASN A 1 175 ? 16.744 3.625 -7.747 1.00 85.69 175 ASN A CA 1
ATOM 1412 C C . ASN A 1 175 ? 17.443 4.992 -7.809 1.00 85.69 175 ASN A C 1
ATOM 1414 O O . ASN A 1 175 ? 17.394 5.726 -6.822 1.00 85.69 175 ASN A O 1
ATOM 1418 N N . GLU A 1 176 ? 18.039 5.356 -8.947 1.00 88.56 176 GLU A N 1
ATOM 1419 C CA . GLU A 1 176 ? 18.652 6.676 -9.163 1.00 88.56 176 GLU A CA 1
ATOM 1420 C C . GLU A 1 176 ? 17.610 7.808 -9.199 1.00 88.56 176 GLU A C 1
ATOM 1422 O O . GLU A 1 176 ? 17.809 8.845 -8.568 1.00 88.56 176 GLU A O 1
ATOM 1427 N N . VAL A 1 177 ? 16.488 7.619 -9.903 1.00 90.00 177 VAL A N 1
ATOM 1428 C CA . VAL A 1 177 ? 15.488 8.680 -10.135 1.00 90.00 177 VAL A CA 1
ATOM 1429 C C . VAL A 1 177 ? 14.479 8.799 -8.988 1.00 90.00 177 VAL A C 1
ATOM 1431 O O . VAL A 1 177 ? 14.129 9.901 -8.567 1.00 90.00 177 VAL A O 1
ATOM 1434 N N . VAL A 1 178 ? 13.980 7.670 -8.480 1.00 87.12 178 VAL A N 1
ATOM 1435 C CA . VAL A 1 178 ? 12.885 7.606 -7.489 1.00 87.12 178 VAL A CA 1
ATOM 1436 C C . VAL A 1 178 ? 13.411 7.329 -6.072 1.00 87.12 178 VAL A C 1
ATOM 1438 O O . VAL A 1 178 ? 12.710 7.541 -5.070 1.00 87.12 178 VAL A O 1
ATOM 1441 N N . GLY A 1 179 ? 14.657 6.874 -5.967 1.00 86.62 179 GLY A N 1
ATOM 1442 C CA . GLY A 1 179 ? 15.304 6.495 -4.721 1.00 86.62 179 GLY A CA 1
ATOM 1443 C C . GLY A 1 179 ? 15.178 5.001 -4.412 1.00 86.62 179 GLY A C 1
ATOM 1444 O O . GLY A 1 179 ? 14.337 4.304 -4.989 1.00 86.62 179 GLY A O 1
ATOM 1445 N N . PRO A 1 180 ? 15.960 4.514 -3.435 1.00 82.88 180 PRO A N 1
ATOM 1446 C CA . PRO A 1 180 ? 16.096 3.092 -3.162 1.00 82.88 180 PRO A CA 1
ATOM 1447 C C . PRO A 1 180 ? 14.780 2.441 -2.726 1.00 82.88 180 PRO A C 1
ATOM 1449 O O . PRO A 1 180 ? 13.837 3.093 -2.231 1.00 82.88 180 PRO A O 1
ATOM 1452 N N . GLU A 1 181 ? 14.743 1.123 -2.896 1.00 83.00 181 GLU A N 1
ATOM 1453 C CA . GLU A 1 181 ? 13.683 0.272 -2.376 1.00 83.00 181 GLU A CA 1
ATOM 1454 C C . GLU A 1 181 ? 13.622 0.325 -0.848 1.00 83.00 181 GLU A C 1
ATOM 1456 O O . GLU A 1 181 ? 14.613 0.570 -0.156 1.00 83.00 181 GLU A O 1
ATOM 1461 N N . ARG A 1 182 ? 12.423 0.119 -0.299 1.00 76.38 182 ARG A N 1
ATOM 1462 C CA . ARG A 1 182 ? 12.216 0.091 1.154 1.00 76.38 182 ARG A CA 1
ATOM 1463 C C . ARG A 1 182 ? 12.015 -1.339 1.627 1.00 76.38 182 ARG A C 1
ATOM 1465 O O . ARG A 1 182 ? 11.462 -2.171 0.913 1.00 76.38 182 ARG A O 1
ATOM 1472 N N . TYR A 1 183 ? 12.408 -1.606 2.871 1.00 72.06 183 TYR A N 1
ATOM 1473 C CA . TYR A 1 183 ? 12.236 -2.924 3.473 1.00 72.06 183 TYR A CA 1
ATOM 1474 C C . TYR A 1 183 ? 10.799 -3.451 3.306 1.00 72.06 183 TYR A C 1
ATOM 1476 O O . TYR A 1 183 ? 9.823 -2.769 3.631 1.00 72.06 183 TYR A O 1
ATOM 1484 N N . GLY A 1 184 ? 10.684 -4.676 2.786 1.00 71.62 184 GLY A N 1
ATOM 1485 C CA . GLY A 1 184 ? 9.414 -5.385 2.626 1.00 71.62 184 GLY A CA 1
ATOM 1486 C C . GLY A 1 184 ? 8.517 -4.913 1.476 1.00 71.62 184 GLY A C 1
ATOM 1487 O O . GLY A 1 184 ? 7.375 -5.375 1.397 1.00 71.62 184 GLY A O 1
ATOM 1488 N N . ARG A 1 185 ? 8.979 -4.015 0.592 1.00 77.81 185 ARG A N 1
ATOM 1489 C CA . ARG A 1 185 ? 8.193 -3.561 -0.565 1.00 77.81 185 ARG A CA 1
ATOM 1490 C C . ARG A 1 185 ? 9.070 -3.167 -1.751 1.00 77.81 185 ARG A C 1
ATOM 1492 O O . ARG A 1 185 ? 9.949 -2.329 -1.601 1.00 77.81 185 ARG A O 1
ATOM 1499 N N . VAL A 1 186 ? 8.715 -3.673 -2.929 1.00 82.44 186 VAL A N 1
ATOM 1500 C CA . VAL A 1 186 ? 9.259 -3.203 -4.211 1.00 82.44 186 VAL A CA 1
ATOM 1501 C C . VAL A 1 186 ? 8.351 -2.115 -4.797 1.00 82.44 186 VAL A C 1
ATOM 1503 O O . VAL A 1 186 ? 7.120 -2.256 -4.828 1.00 82.44 186 VAL A O 1
ATOM 1506 N N . ARG A 1 187 ? 8.932 -0.993 -5.226 1.00 83.00 187 ARG A N 1
ATOM 1507 C CA . ARG A 1 187 ? 8.211 0.096 -5.896 1.00 83.00 187 ARG A CA 1
ATOM 1508 C C . ARG A 1 187 ? 7.604 -0.398 -7.207 1.00 83.00 187 ARG A C 1
ATOM 1510 O O . ARG A 1 187 ? 8.164 -1.245 -7.894 1.00 83.00 187 ARG A O 1
ATOM 1517 N N . PHE A 1 188 ? 6.426 0.140 -7.521 1.00 81.69 188 PHE A N 1
ATOM 1518 C CA . PHE A 1 188 ? 5.665 -0.137 -8.751 1.00 81.69 188 PHE A CA 1
ATOM 1519 C C . PHE A 1 188 ? 5.200 -1.589 -8.945 1.00 81.69 188 PHE A C 1
ATOM 1521 O O . PHE A 1 188 ? 4.635 -1.913 -9.975 1.00 81.69 188 PHE A O 1
ATOM 1528 N N . GLN A 1 189 ? 5.345 -2.440 -7.926 1.00 81.56 189 GLN A N 1
ATOM 1529 C CA . GLN A 1 189 ? 4.928 -3.849 -7.953 1.00 81.56 189 GLN A CA 1
ATOM 1530 C C . GLN A 1 189 ? 3.686 -4.132 -7.086 1.00 81.56 189 GLN A C 1
ATOM 1532 O O . GLN A 1 189 ? 3.303 -5.270 -6.827 1.00 81.56 189 GLN A O 1
ATOM 1537 N N . GLY A 1 190 ? 3.027 -3.081 -6.592 1.00 77.75 190 GLY A N 1
ATOM 1538 C CA . GLY A 1 190 ? 1.824 -3.218 -5.775 1.00 77.75 190 GLY A CA 1
ATOM 1539 C C . GLY A 1 190 ? 2.077 -3.758 -4.365 1.00 77.75 190 GLY A C 1
ATOM 1540 O O . GLY A 1 190 ? 3.031 -3.377 -3.685 1.00 77.75 190 GLY A O 1
ATOM 1541 N N . SER A 1 191 ? 1.133 -4.557 -3.866 1.00 73.38 191 SER A N 1
ATOM 1542 C CA . SER A 1 191 ? 1.150 -5.109 -2.508 1.00 73.38 191 SER A CA 1
ATOM 1543 C C . SER A 1 191 ? 1.449 -6.599 -2.551 1.00 73.38 191 SER A C 1
ATOM 1545 O O . SER A 1 191 ? 0.728 -7.338 -3.203 1.00 73.38 191 SER A O 1
ATOM 1547 N N . GLY A 1 192 ? 2.417 -7.052 -1.750 1.00 70.75 192 GLY A N 1
ATOM 1548 C CA . GLY A 1 192 ? 2.725 -8.482 -1.605 1.00 70.75 192 GLY A CA 1
ATOM 1549 C C . GLY A 1 192 ? 4.111 -8.843 -2.108 1.00 70.75 192 GLY A C 1
ATOM 1550 O O . GLY A 1 192 ? 4.737 -9.700 -1.505 1.00 70.75 192 GLY A O 1
ATOM 1551 N N . VAL A 1 193 ? 4.607 -8.112 -3.104 1.00 76.75 193 VAL A N 1
ATOM 1552 C CA . VAL A 1 193 ? 5.935 -8.319 -3.678 1.00 76.75 193 VAL A CA 1
ATOM 1553 C C . VAL A 1 193 ? 7.005 -7.760 -2.741 1.00 76.75 193 VAL A C 1
ATOM 1555 O O . VAL A 1 193 ? 7.080 -6.546 -2.507 1.00 76.75 193 VAL A O 1
ATOM 1558 N N . ASN A 1 194 ? 7.811 -8.656 -2.173 1.00 73.75 194 ASN A N 1
ATOM 1559 C CA . ASN A 1 194 ? 8.983 -8.289 -1.386 1.00 73.75 194 ASN A CA 1
ATOM 1560 C C . ASN A 1 194 ? 10.266 -8.375 -2.230 1.00 73.75 194 ASN A C 1
ATOM 1562 O O . ASN A 1 194 ? 10.292 -9.001 -3.287 1.00 73.75 194 ASN A O 1
ATOM 1566 N N . SER A 1 195 ? 11.326 -7.720 -1.751 1.00 74.31 195 SER A N 1
ATOM 1567 C CA . SER A 1 195 ? 12.605 -7.619 -2.462 1.00 74.31 195 SER A CA 1
ATOM 1568 C C . SER A 1 195 ? 13.196 -8.993 -2.798 1.00 74.31 195 SER A C 1
ATOM 1570 O O . SER A 1 195 ? 13.638 -9.207 -3.917 1.00 74.31 195 SER A O 1
ATOM 1572 N N . THR A 1 196 ? 13.161 -9.939 -1.857 1.00 74.44 196 THR A N 1
ATOM 1573 C CA . THR A 1 196 ? 13.736 -11.282 -2.031 1.00 74.44 196 THR A CA 1
ATOM 1574 C C . THR A 1 196 ? 12.980 -12.110 -3.067 1.00 74.44 196 THR A C 1
ATOM 1576 O O . THR A 1 196 ? 13.596 -12.817 -3.853 1.00 74.44 196 THR A O 1
ATOM 1579 N N . GLN A 1 197 ? 11.651 -12.011 -3.098 1.00 76.25 197 GLN A N 1
ATOM 1580 C CA . GLN A 1 197 ? 10.814 -12.692 -4.089 1.00 76.25 197 GLN A CA 1
ATOM 1581 C C . GLN A 1 197 ? 11.009 -12.123 -5.490 1.00 76.25 197 GLN A C 1
ATOM 1583 O O . GLN A 1 197 ? 10.954 -12.866 -6.461 1.00 76.25 197 GLN A O 1
ATOM 1588 N N . TYR A 1 198 ? 11.199 -10.808 -5.590 1.00 77.81 198 TYR A N 1
ATOM 1589 C CA . TYR A 1 198 ? 11.266 -10.127 -6.876 1.00 77.81 198 TYR A CA 1
ATOM 1590 C C . TYR A 1 198 ? 12.666 -10.165 -7.493 1.00 77.81 198 TYR A C 1
ATOM 1592 O O . TYR A 1 198 ? 12.804 -10.435 -8.679 1.00 77.81 198 TYR A O 1
ATOM 1600 N N . PHE A 1 199 ? 13.702 -9.908 -6.693 1.00 76.06 199 PHE A N 1
ATOM 1601 C CA . PHE A 1 199 ? 15.084 -9.831 -7.171 1.00 76.06 199 PHE A CA 1
ATOM 1602 C C . PHE A 1 199 ? 15.904 -11.102 -6.892 1.00 76.06 199 PHE A C 1
ATOM 1604 O O . PHE A 1 199 ? 17.057 -11.187 -7.306 1.00 76.06 199 PHE A O 1
ATOM 1611 N N . GLY A 1 200 ? 15.343 -12.081 -6.176 1.00 71.38 200 GLY A N 1
ATOM 1612 C CA . GLY A 1 200 ? 16.073 -13.262 -5.717 1.00 71.38 200 GLY A CA 1
ATOM 1613 C C . GLY A 1 200 ? 17.026 -12.976 -4.548 1.00 71.38 200 GLY A C 1
ATOM 1614 O O . GLY A 1 200 ? 17.229 -11.835 -4.127 1.00 71.38 200 GLY A O 1
ATOM 1615 N N . SER A 1 201 ? 17.623 -14.037 -4.000 1.00 60.25 201 SER A N 1
ATOM 1616 C CA . SER A 1 201 ? 18.537 -13.966 -2.845 1.00 60.25 201 SER A CA 1
ATOM 1617 C C . SER A 1 201 ? 19.910 -13.352 -3.158 1.00 60.25 201 SER A C 1
ATOM 1619 O O . SER A 1 201 ? 20.673 -13.088 -2.235 1.00 60.25 201 SER A O 1
ATOM 1621 N N . SER A 1 202 ? 20.240 -13.133 -4.434 1.00 50.50 202 SER A N 1
ATOM 1622 C CA . SER A 1 202 ? 21.564 -12.695 -4.904 1.00 50.50 202 SER A CA 1
ATOM 1623 C C . SER A 1 202 ? 21.646 -11.216 -5.298 1.00 50.50 202 SER A C 1
ATOM 1625 O O . SER A 1 202 ? 22.719 -10.744 -5.672 1.00 50.50 202 SER A O 1
ATOM 1627 N N . SER A 1 203 ? 20.550 -10.459 -5.230 1.00 48.81 203 SER A N 1
ATOM 1628 C CA . SER A 1 203 ? 20.548 -9.089 -5.739 1.00 48.81 203 SER A CA 1
ATOM 1629 C C . SER A 1 203 ? 21.195 -8.101 -4.764 1.00 48.81 203 SER A C 1
ATOM 1631 O O . SER A 1 203 ? 20.653 -7.783 -3.704 1.00 48.81 203 SER A O 1
ATOM 1633 N N . GLN A 1 204 ? 22.333 -7.538 -5.179 1.00 49.72 204 GLN A N 1
ATOM 1634 C CA . GLN A 1 204 ? 23.028 -6.397 -4.560 1.00 49.72 204 GLN A CA 1
ATOM 1635 C C . GLN A 1 204 ? 22.201 -5.089 -4.541 1.00 49.72 204 GLN A C 1
ATOM 1637 O O . GLN A 1 204 ? 22.720 -4.031 -4.197 1.00 49.72 204 GLN A O 1
ATOM 1642 N N . GLN A 1 205 ? 20.913 -5.113 -4.898 1.00 51.94 205 GLN A N 1
ATOM 1643 C CA . GLN A 1 205 ? 20.079 -3.908 -5.003 1.00 51.94 205 GLN A CA 1
ATOM 1644 C C . GLN A 1 205 ? 19.572 -3.385 -3.649 1.00 51.94 205 GLN A C 1
ATOM 1646 O O . GLN A 1 205 ? 18.933 -2.334 -3.598 1.00 51.94 205 GLN A O 1
ATOM 1651 N N . TYR A 1 206 ? 19.902 -4.056 -2.539 1.00 47.19 206 TYR A N 1
ATOM 1652 C CA . TYR A 1 206 ? 19.805 -3.470 -1.203 1.00 47.19 206 TYR A CA 1
ATOM 1653 C C . TYR A 1 206 ? 21.084 -2.689 -0.877 1.00 47.19 206 TYR A C 1
ATOM 1655 O O . TYR A 1 206 ? 21.894 -3.110 -0.057 1.00 47.19 206 TYR A O 1
ATOM 1663 N N . MET A 1 207 ? 21.267 -1.539 -1.522 1.00 45.16 207 MET A N 1
ATOM 1664 C CA . MET A 1 207 ? 22.222 -0.537 -1.053 1.00 45.16 207 MET A CA 1
ATOM 1665 C C . MET A 1 207 ? 21.433 0.661 -0.519 1.00 45.16 207 MET A C 1
ATOM 1667 O O . MET A 1 207 ? 20.773 1.349 -1.305 1.00 45.16 207 MET A O 1
ATOM 1671 N N . PRO A 1 208 ? 21.453 0.950 0.799 1.00 40.47 208 PRO A N 1
ATOM 1672 C CA . PRO A 1 208 ? 21.104 2.290 1.241 1.00 40.47 208 PRO A CA 1
ATOM 1673 C C . PRO A 1 208 ? 22.124 3.221 0.585 1.00 40.47 208 PRO A C 1
ATOM 1675 O O . PRO A 1 208 ? 23.311 2.922 0.629 1.00 40.47 208 PRO A O 1
ATOM 1678 N N . SER A 1 209 ? 21.641 4.268 -0.094 1.00 42.28 209 SER A N 1
ATOM 1679 C CA . SER A 1 209 ? 22.428 5.302 -0.784 1.00 42.28 209 SER A CA 1
ATOM 1680 C C . SER A 1 209 ? 23.901 5.307 -0.362 1.00 42.28 209 SER A C 1
ATOM 1682 O O . SER A 1 209 ? 24.218 5.747 0.746 1.00 42.28 209 SER A O 1
ATOM 1684 N N . GLY A 1 210 ? 24.785 4.797 -1.230 1.00 45.44 210 GLY A N 1
ATOM 1685 C CA . GLY A 1 210 ? 26.206 4.584 -0.928 1.00 45.44 210 GLY A CA 1
ATOM 1686 C C . GLY A 1 210 ? 26.943 5.835 -0.442 1.00 45.44 210 GLY A C 1
ATOM 1687 O O . GLY A 1 210 ? 28.006 5.715 0.154 1.00 45.44 210 GLY A O 1
ATOM 1688 N N . SER A 1 211 ? 26.351 7.020 -0.602 1.00 53.91 211 SER A N 1
ATOM 1689 C CA . SER A 1 211 ? 26.861 8.275 -0.059 1.00 53.91 211 SER A CA 1
ATOM 1690 C C . SER A 1 211 ? 26.965 8.295 1.469 1.00 53.91 211 SER A C 1
ATOM 1692 O O . SER A 1 211 ? 27.955 8.794 1.986 1.00 53.91 211 SER A O 1
ATOM 1694 N N . GLN A 1 212 ? 26.010 7.738 2.220 1.00 46.84 212 GLN A N 1
ATOM 1695 C CA . GLN A 1 212 ? 26.045 7.849 3.687 1.00 46.84 212 GLN A CA 1
ATOM 1696 C C . GLN A 1 212 ? 27.044 6.870 4.317 1.00 46.84 212 GLN A C 1
ATOM 1698 O O . GLN A 1 212 ? 27.803 7.240 5.208 1.00 46.84 212 GLN A O 1
ATOM 1703 N N . SER A 1 213 ? 27.091 5.635 3.814 1.00 55.22 213 SER A N 1
ATOM 1704 C CA . SER A 1 213 ? 28.017 4.611 4.301 1.00 55.22 213 SER A CA 1
ATOM 1705 C C . SER A 1 213 ? 29.459 4.861 3.858 1.00 55.22 213 SER A C 1
ATOM 1707 O O . SER A 1 213 ? 30.371 4.603 4.634 1.00 55.22 213 SER A O 1
ATOM 1709 N N . GLN A 1 214 ? 29.694 5.386 2.649 1.00 56.50 214 GLN A N 1
ATOM 1710 C CA . GLN A 1 214 ? 31.052 5.722 2.202 1.00 56.50 214 GLN A CA 1
ATOM 1711 C C . GLN A 1 214 ? 31.621 6.930 2.945 1.00 56.50 214 GLN A C 1
ATOM 1713 O O . GLN A 1 214 ? 32.797 6.905 3.293 1.00 56.50 214 GLN A O 1
ATOM 1718 N N . VAL A 1 215 ? 30.803 7.946 3.245 1.00 68.38 215 VAL A N 1
ATOM 1719 C CA . VAL A 1 215 ? 31.242 9.104 4.041 1.00 68.38 215 VAL A CA 1
ATOM 1720 C C . VAL A 1 215 ? 31.601 8.683 5.467 1.00 68.38 215 VAL A C 1
ATOM 1722 O O . VAL A 1 215 ? 32.642 9.095 5.971 1.00 68.38 215 VAL A O 1
ATOM 1725 N N . GLU A 1 216 ? 30.807 7.813 6.100 1.00 70.50 216 GLU A N 1
ATOM 1726 C CA . GLU A 1 216 ? 31.115 7.297 7.443 1.00 70.50 216 GLU A CA 1
ATOM 1727 C C . GLU A 1 216 ? 32.384 6.426 7.440 1.00 70.50 216 GLU A C 1
ATOM 1729 O O . GLU A 1 216 ? 33.247 6.577 8.302 1.00 70.50 216 GLU A O 1
ATOM 1734 N N . VAL A 1 217 ? 32.548 5.554 6.437 1.00 74.69 217 VAL A N 1
ATOM 1735 C CA . VAL A 1 217 ? 33.750 4.715 6.288 1.00 74.69 217 VAL A CA 1
ATOM 1736 C C . VAL A 1 217 ? 34.992 5.562 6.018 1.00 74.69 217 VAL A C 1
ATOM 1738 O O . VAL A 1 217 ? 36.046 5.278 6.584 1.00 74.69 217 VAL A O 1
ATOM 1741 N N . GLN A 1 218 ? 34.887 6.607 5.195 1.00 80.12 218 GLN A N 1
ATOM 1742 C CA . GLN A 1 218 ? 36.005 7.509 4.930 1.00 80.12 218 GLN A CA 1
ATOM 1743 C C . GLN A 1 218 ? 36.378 8.300 6.188 1.00 80.12 218 GLN A C 1
ATOM 1745 O O . GLN A 1 218 ? 37.543 8.316 6.569 1.00 80.12 218 GLN A O 1
ATOM 1750 N N . ARG A 1 219 ? 35.384 8.826 6.916 1.00 89.00 219 ARG A N 1
ATOM 1751 C CA . ARG A 1 219 ? 35.585 9.503 8.206 1.00 89.00 219 ARG A CA 1
ATOM 1752 C C . ARG A 1 219 ? 36.301 8.614 9.226 1.00 89.00 219 ARG A C 1
ATOM 1754 O O . ARG A 1 219 ? 37.183 9.082 9.940 1.00 89.00 219 ARG A O 1
ATOM 1761 N N . LEU A 1 220 ? 35.936 7.333 9.290 1.00 89.69 220 LEU A N 1
ATOM 1762 C CA . LEU A 1 220 ? 36.576 6.359 10.179 1.00 89.69 220 LEU A CA 1
ATOM 1763 C C . LEU A 1 220 ? 38.011 6.028 9.744 1.00 89.69 220 LEU A C 1
ATOM 1765 O O . LEU A 1 220 ? 38.889 5.899 10.595 1.00 89.69 220 LEU A O 1
ATOM 1769 N N . ARG A 1 221 ? 38.273 5.927 8.434 1.00 91.06 221 ARG A N 1
ATOM 1770 C CA . ARG A 1 221 ? 39.635 5.747 7.902 1.00 91.06 221 ARG A CA 1
ATOM 1771 C C . ARG A 1 221 ? 40.532 6.933 8.242 1.00 91.06 221 ARG A C 1
ATOM 1773 O O . ARG A 1 221 ? 41.654 6.723 8.699 1.00 91.06 221 ARG A O 1
ATOM 1780 N N . ASP A 1 222 ? 40.017 8.147 8.092 1.00 91.50 222 ASP A N 1
ATOM 1781 C CA . ASP A 1 222 ? 40.759 9.374 8.384 1.00 91.50 222 ASP A CA 1
ATOM 1782 C C . ASP A 1 222 ? 41.084 9.488 9.890 1.00 91.50 222 ASP A C 1
ATOM 1784 O O . ASP A 1 222 ? 42.191 9.886 10.257 1.00 91.50 222 ASP A O 1
ATOM 1788 N N . GLN A 1 223 ? 40.176 9.050 10.775 1.00 89.00 223 GLN A N 1
ATOM 1789 C CA . GLN A 1 223 ? 40.435 8.974 12.223 1.00 89.00 223 GLN A CA 1
ATOM 1790 C C . GLN A 1 223 ? 41.524 7.958 12.588 1.00 89.00 223 GLN A C 1
ATOM 1792 O O . GLN A 1 223 ? 42.374 8.245 13.430 1.00 89.00 223 GLN A O 1
ATOM 1797 N N . ILE A 1 224 ? 41.520 6.776 11.964 1.00 90.75 224 ILE A N 1
ATOM 1798 C CA . ILE A 1 224 ? 42.547 5.752 12.210 1.00 90.75 224 ILE A CA 1
ATOM 1799 C C . ILE A 1 224 ? 43.921 6.258 11.761 1.00 90.75 224 ILE A C 1
ATOM 1801 O O . ILE A 1 224 ? 44.889 6.124 12.509 1.00 90.75 224 ILE A O 1
ATOM 1805 N N . ALA A 1 225 ? 43.996 6.897 10.591 1.00 89.31 225 ALA A N 1
ATOM 1806 C CA . ALA A 1 225 ? 45.238 7.473 10.085 1.00 89.31 225 ALA A CA 1
ATOM 1807 C C . ALA A 1 225 ? 45.798 8.562 11.020 1.00 89.31 225 ALA A C 1
ATOM 1809 O O . ALA A 1 225 ? 47.001 8.596 11.270 1.00 89.31 225 ALA A O 1
ATOM 1810 N N . GLN A 1 226 ? 44.938 9.410 11.597 1.00 86.00 226 GLN A N 1
ATOM 1811 C CA . GLN A 1 226 ? 45.364 10.420 12.573 1.00 86.00 226 GLN A CA 1
ATOM 1812 C C . GLN A 1 226 ? 45.914 9.811 13.866 1.00 86.00 226 GLN A C 1
ATOM 1814 O O . GLN A 1 226 ? 46.940 10.280 14.358 1.00 86.00 226 GLN A O 1
ATOM 1819 N N . MET A 1 227 ? 45.282 8.765 14.407 1.00 83.19 227 MET A N 1
ATOM 1820 C CA . MET A 1 227 ? 45.777 8.087 15.616 1.00 83.19 227 MET A CA 1
ATOM 1821 C C . MET A 1 227 ? 47.121 7.388 15.380 1.00 83.19 227 MET A C 1
ATOM 1823 O O . MET A 1 227 ? 47.985 7.395 16.252 1.00 83.19 227 MET A O 1
ATOM 1827 N N . GLN A 1 228 ? 47.313 6.817 14.189 1.00 80.88 228 GLN A N 1
ATOM 1828 C CA . GLN A 1 228 ? 48.568 6.163 13.813 1.00 80.88 228 GLN A CA 1
ATOM 1829 C C . GLN A 1 228 ? 49.710 7.156 13.568 1.00 80.88 228 GLN A C 1
ATOM 1831 O O . GLN A 1 228 ? 50.859 6.809 13.800 1.00 80.88 228 GLN A O 1
ATOM 1836 N N . ALA A 1 229 ? 49.409 8.382 13.132 1.00 75.38 229 ALA A N 1
ATOM 1837 C CA . ALA A 1 229 ? 50.408 9.435 12.931 1.00 75.38 229 ALA A CA 1
ATOM 1838 C C . ALA A 1 229 ? 50.788 10.191 14.220 1.00 75.38 229 ALA A C 1
ATOM 1840 O O . ALA A 1 229 ? 51.728 10.982 14.207 1.00 75.38 229 ALA A O 1
ATOM 1841 N N . SER A 1 230 ? 50.039 9.995 15.310 1.00 69.12 230 SER A N 1
ATOM 1842 C CA . SER A 1 230 ? 50.263 10.643 16.612 1.00 69.12 230 SER A CA 1
ATOM 1843 C C . SER A 1 230 ? 50.787 9.689 17.697 1.00 69.12 230 SER A C 1
ATOM 1845 O O . SER A 1 230 ? 50.897 10.096 18.854 1.00 69.12 230 SER A O 1
ATOM 1847 N N . SER A 1 231 ? 51.130 8.452 17.316 1.00 52.56 231 SER A N 1
ATOM 1848 C CA . SER A 1 231 ? 51.870 7.465 18.124 1.00 52.56 231 SER A CA 1
ATOM 1849 C C . SER A 1 231 ? 53.324 7.391 17.670 1.00 52.56 231 SER A C 1
ATOM 1851 O O . SER A 1 231 ? 54.192 7.191 18.545 1.00 52.56 231 SER A O 1
#

Sequence (231 aa):
MPDSNKNQALDNIKERFALEVSDAYIKKDLGKKWRDHKSILKKEYFKKPISLEEKLQNVPPGMLRYQWEDAVRFWNSKKGEDRERVGTSSRQKQKFTYTAGSRSFACVAEAEEASSGQKVGRFQLFDITYRKKDGSPMTSEVGEIMEKLKEKKADYEASTDSSANFGDIDNKIINEVVGPERYGRVRFQGSGVNSTQYFGSSSQQYMPSGSQSQVEVQRLRDQIAQMQASS

Foldseek 3Di:
DDVVVLVVVLVVCVVPDDDPDDSVVSSVVVVVVVVVVLVVCCVPQVPDPDDLVVSLVPADPPDDSVVSVVSSVCCPDPVNVVVVVVVVVVVVVPPADWDPPPDALVNVQVVVCVVVVDGQALLNSLQNRQADPVSHGVDVVSVVLNVQLVVQVVVCVVPDPPDDDVNVSSLVSCCVRVNADDAQDDPSNGPDDGPCNPVNPPDPSPDHPVVVVVVVVVVVVVVVVVVVVVD

Secondary structure (DSSP, 8-state):
--HHHHHHHHHHHHHH----S-HHHHHHHHHHHHHHHHHHHIIIIITSSS-HHHHHH-PPTTS-HHHHHHHHHHHHSHHHHHHHHHHHHHHHT-----SSTT--HHHHHHHHHHHHSS---HHHHHHHHTB-TTS-BSSHHHHHHHHHHHHHHHHHHHH--S-S-HHHHHHHHHHHHH---BTTB-TTS-SS--HHHHH-TT-TT----HHHHHHHHHHHHHHHHHHHHT-